Protein AF-A0A4P7UCK9-F1 (afdb_monomer)

Foldseek 3Di:
DWAWEWEAAQVPRDIDIDIDDDAQQAFLLVCQCVSCVVVVDDDDSVVSSVWFKDKLQHTDDRRDRNLVSLNFHHIYMYTNDGDPVSHPDPQDALWKKAFCFFQPHPDIHHHHAAKAFEWCCAPRHHGVFPQTDNRQWIWHAHPNGWIWIAGDAPWFKDKQNHTDHGTGTRDEQIWMDTRRTIMHIHHDDDPQWDWDRDSNNRDIDIDRPDCPDDDD

Structure (mmCIF, N/CA/C/O backbone):
data_AF-A0A4P7UCK9-F1
#
_entry.id   AF-A0A4P7UCK9-F1
#
loop_
_atom_site.group_PDB
_atom_site.id
_atom_site.type_symbol
_atom_site.label_atom_id
_atom_site.label_alt_id
_atom_site.label_comp_id
_atom_site.label_asym_id
_atom_site.label_entity_id
_atom_site.label_seq_id
_atom_site.pdbx_PDB_ins_code
_atom_site.Cartn_x
_atom_site.Cartn_y
_atom_site.Cartn_z
_atom_site.occupancy
_atom_site.B_iso_or_equiv
_atom_site.auth_seq_id
_atom_site.auth_comp_id
_atom_site.auth_asym_id
_atom_site.auth_atom_id
_atom_site.pdbx_PDB_model_num
ATOM 1 N N . MET A 1 1 ? 10.680 -8.423 -26.122 1.00 82.88 1 MET A N 1
ATOM 2 C CA . MET A 1 1 ? 9.512 -8.764 -25.284 1.00 82.88 1 MET A CA 1
ATOM 3 C C . MET A 1 1 ? 8.690 -7.509 -25.034 1.00 82.88 1 MET A C 1
ATOM 5 O O . MET A 1 1 ? 9.271 -6.434 -25.011 1.00 82.88 1 MET A O 1
ATOM 9 N N . ARG A 1 2 ? 7.370 -7.641 -24.867 1.00 89.12 2 ARG A N 1
ATOM 10 C CA . ARG A 1 2 ? 6.470 -6.533 -24.531 1.00 89.12 2 ARG A CA 1
ATOM 11 C C . ARG A 1 2 ? 6.205 -6.501 -23.028 1.00 89.12 2 ARG A C 1
ATOM 13 O O . ARG A 1 2 ? 5.819 -7.521 -22.466 1.00 89.12 2 ARG A O 1
ATOM 20 N N . LEU A 1 3 ? 6.397 -5.349 -22.400 1.00 89.06 3 LEU A N 1
ATOM 21 C CA . LEU A 1 3 ? 6.302 -5.131 -20.958 1.00 89.06 3 LEU A CA 1
ATOM 22 C C . LEU A 1 3 ? 5.290 -4.032 -20.650 1.00 89.06 3 LEU A C 1
ATOM 24 O O . LEU A 1 3 ? 5.346 -2.972 -21.264 1.00 89.06 3 LEU A O 1
ATOM 28 N N . SER A 1 4 ? 4.416 -4.251 -19.669 1.00 91.81 4 SER A N 1
ATOM 29 C CA . SER A 1 4 ? 3.621 -3.171 -19.068 1.00 91.81 4 SER A CA 1
ATOM 30 C C . SER A 1 4 ? 4.329 -2.694 -17.807 1.00 91.81 4 SER A C 1
ATOM 32 O O . SER A 1 4 ? 4.558 -3.505 -16.914 1.00 91.81 4 SER A O 1
ATOM 34 N N . LEU A 1 5 ? 4.673 -1.415 -17.716 1.00 91.81 5 LEU A N 1
ATOM 35 C CA . LEU A 1 5 ? 5.408 -0.833 -16.590 1.00 91.81 5 LEU A CA 1
ATOM 36 C C . LEU A 1 5 ? 4.858 0.545 -16.229 1.00 91.81 5 LEU A C 1
ATOM 38 O O . LEU A 1 5 ? 4.282 1.220 -17.077 1.00 91.81 5 LEU A O 1
ATOM 42 N N . THR A 1 6 ? 5.045 0.964 -14.982 1.00 92.88 6 THR A N 1
ATOM 43 C CA . THR A 1 6 ? 4.718 2.330 -14.552 1.00 92.88 6 THR A CA 1
ATOM 44 C C . THR A 1 6 ? 6.008 3.137 -14.541 1.00 92.88 6 THR A C 1
ATOM 46 O O . THR A 1 6 ? 6.971 2.761 -13.877 1.00 92.88 6 THR A O 1
ATOM 49 N N . LEU A 1 7 ? 6.050 4.227 -15.295 1.00 93.06 7 LEU A N 1
ATOM 50 C CA . LEU A 1 7 ? 7.184 5.137 -15.364 1.00 93.06 7 LEU A CA 1
ATOM 51 C C . LEU A 1 7 ? 6.894 6.374 -14.521 1.00 93.06 7 LEU A C 1
ATOM 53 O O . LEU A 1 7 ? 5.821 6.962 -14.636 1.00 93.06 7 LEU A O 1
ATOM 57 N N . VAL A 1 8 ? 7.859 6.786 -13.710 1.00 92.25 8 VAL A N 1
ATOM 58 C CA . VAL A 1 8 ? 7.753 7.957 -12.845 1.00 92.25 8 VAL A CA 1
ATOM 59 C C . VAL A 1 8 ? 8.892 8.919 -13.138 1.00 92.25 8 VAL A C 1
ATOM 61 O O . VAL A 1 8 ? 10.061 8.532 -13.201 1.00 92.25 8 VAL A O 1
ATOM 64 N N . ASP A 1 9 ? 8.544 10.188 -13.308 1.00 91.44 9 ASP A N 1
ATOM 65 C CA . ASP A 1 9 ? 9.506 11.281 -13.340 1.00 91.44 9 ASP A CA 1
ATOM 66 C C . ASP A 1 9 ? 9.832 11.699 -11.902 1.00 91.44 9 ASP A C 1
ATOM 68 O O . ASP A 1 9 ? 9.043 12.387 -11.253 1.00 91.44 9 ASP A O 1
ATOM 72 N N . GLY A 1 10 ? 10.994 11.281 -11.394 1.00 87.94 10 GLY A N 1
ATOM 73 C CA . GLY A 1 10 ? 11.389 11.527 -10.004 1.00 87.94 10 GLY A CA 1
ATOM 74 C C . GLY A 1 10 ? 11.511 13.011 -9.639 1.00 87.94 10 GLY A C 1
ATOM 75 O O . GLY A 1 10 ? 11.458 13.353 -8.468 1.00 87.94 10 GLY A O 1
ATOM 76 N N . ARG A 1 11 ? 11.607 13.914 -10.625 1.00 87.94 11 ARG A N 1
ATOM 77 C CA . ARG A 1 11 ? 11.731 15.365 -10.393 1.00 87.94 11 ARG A CA 1
ATOM 78 C C . ARG A 1 11 ? 10.420 16.021 -9.951 1.00 87.94 11 ARG A C 1
ATOM 80 O O . ARG A 1 11 ? 10.440 17.111 -9.386 1.00 87.94 11 ARG A O 1
ATOM 87 N N . ASN A 1 12 ? 9.278 15.432 -10.313 1.00 86.31 12 ASN A N 1
ATOM 88 C CA . ASN A 1 12 ? 7.947 16.025 -10.117 1.00 86.31 12 ASN A CA 1
ATOM 89 C C . ASN A 1 12 ? 6.870 15.009 -9.699 1.00 86.31 12 ASN A C 1
ATOM 91 O O . ASN A 1 12 ? 5.694 15.366 -9.633 1.00 86.31 12 ASN A O 1
ATOM 95 N N . ASP A 1 13 ? 7.264 13.761 -9.430 1.00 82.06 13 ASP A N 1
ATOM 96 C CA . ASP A 1 13 ? 6.402 12.665 -8.975 1.00 82.06 13 ASP A CA 1
ATOM 97 C C . ASP A 1 13 ? 5.254 12.304 -9.943 1.00 82.06 13 ASP A C 1
ATOM 99 O O . ASP A 1 13 ? 4.294 11.614 -9.580 1.00 82.06 13 ASP A O 1
ATOM 103 N N . ARG A 1 14 ? 5.336 12.734 -11.210 1.00 87.69 14 ARG A N 1
ATOM 104 C CA . ARG A 1 14 ? 4.351 12.372 -12.232 1.00 87.69 14 ARG A CA 1
ATOM 105 C C . ARG A 1 14 ? 4.574 10.935 -12.690 1.00 87.69 14 ARG A C 1
ATOM 107 O O . ARG A 1 14 ? 5.657 10.592 -13.160 1.00 87.69 14 ARG A O 1
ATOM 114 N N . ALA A 1 15 ? 3.512 10.135 -12.645 1.00 89.31 15 ALA A N 1
ATOM 115 C CA . ALA A 1 15 ? 3.504 8.757 -13.118 1.00 89.31 15 ALA A CA 1
ATOM 116 C C . ALA A 1 15 ? 2.690 8.592 -14.409 1.00 89.31 15 ALA A C 1
ATOM 118 O O . ALA A 1 15 ? 1.652 9.235 -14.587 1.00 89.31 15 ALA A O 1
ATOM 119 N N . ILE A 1 16 ? 3.147 7.701 -15.285 1.00 91.75 16 ILE A N 1
ATOM 120 C CA . ILE A 1 16 ? 2.413 7.219 -16.458 1.00 91.75 16 ILE A CA 1
ATOM 121 C C . ILE A 1 16 ? 2.548 5.700 -16.558 1.00 91.75 16 ILE A C 1
ATOM 123 O O . ILE A 1 16 ? 3.601 5.147 -16.248 1.00 91.75 16 ILE A O 1
ATOM 127 N N . ASP A 1 17 ? 1.513 5.024 -17.044 1.00 92.94 17 ASP A N 1
ATOM 128 C CA . ASP A 1 17 ? 1.623 3.616 -17.423 1.00 92.94 17 ASP A CA 1
ATOM 129 C C . ASP A 1 17 ? 2.064 3.513 -18.885 1.00 92.94 17 ASP A C 1
ATOM 131 O O . ASP A 1 17 ? 1.515 4.171 -19.772 1.00 92.94 17 ASP A O 1
ATOM 135 N N . ALA A 1 18 ? 3.080 2.693 -19.133 1.00 90.50 18 ALA A N 1
ATOM 136 C CA . ALA A 1 18 ? 3.727 2.545 -20.424 1.00 90.50 18 ALA A CA 1
ATOM 137 C C . ALA A 1 18 ? 3.795 1.078 -20.850 1.00 90.50 18 ALA A C 1
ATOM 139 O O . ALA A 1 18 ? 4.037 0.169 -20.053 1.00 90.50 18 ALA A O 1
ATOM 140 N N . LEU A 1 19 ? 3.626 0.868 -22.153 1.00 91.69 19 LEU A N 1
ATOM 141 C CA . LEU A 1 19 ? 3.856 -0.406 -22.814 1.00 91.69 19 LEU A CA 1
ATOM 142 C C . LEU A 1 19 ? 5.163 -0.302 -23.598 1.00 91.69 19 LEU A C 1
ATOM 144 O O . LEU A 1 19 ? 5.271 0.520 -24.506 1.00 91.69 19 LEU A O 1
ATOM 148 N N . VAL A 1 20 ? 6.154 -1.110 -23.236 1.00 88.56 20 VAL A N 1
ATOM 149 C CA . VAL A 1 20 ? 7.514 -1.024 -23.778 1.00 88.56 20 VAL A CA 1
ATOM 150 C C . VAL A 1 20 ? 7.888 -2.337 -24.443 1.00 88.56 20 VAL A C 1
ATOM 152 O O . VAL A 1 20 ? 7.789 -3.401 -23.835 1.00 88.56 20 VAL A O 1
ATOM 155 N N . ASP A 1 21 ? 8.335 -2.255 -25.691 1.00 89.38 21 ASP A N 1
ATOM 156 C CA . ASP A 1 21 ? 8.938 -3.375 -26.403 1.00 89.38 21 ASP A CA 1
ATOM 157 C C . ASP A 1 21 ? 10.465 -3.268 -26.277 1.00 89.38 21 ASP A C 1
ATOM 159 O O . ASP A 1 21 ? 11.052 -2.266 -26.677 1.00 89.38 21 ASP A O 1
ATOM 163 N N . GLY A 1 22 ? 11.116 -4.285 -25.709 1.00 85.06 22 GLY A N 1
ATOM 164 C CA . GLY A 1 22 ? 12.566 -4.274 -25.482 1.00 85.06 22 GLY A CA 1
ATOM 165 C C . GLY A 1 22 ? 13.177 -5.666 -25.342 1.00 85.06 22 GLY A C 1
ATOM 166 O O . GLY A 1 22 ? 12.467 -6.649 -25.110 1.00 85.06 22 GLY A O 1
ATOM 167 N N . ASP A 1 23 ? 14.491 -5.761 -25.515 1.00 90.25 23 ASP A N 1
ATOM 168 C CA . ASP A 1 23 ? 15.267 -6.968 -25.223 1.00 90.25 23 ASP A CA 1
ATOM 169 C C . ASP A 1 23 ? 15.752 -6.923 -23.766 1.00 90.25 23 ASP A C 1
ATOM 171 O O . ASP A 1 23 ? 16.353 -5.945 -23.338 1.00 90.25 23 ASP A O 1
ATOM 175 N N . LEU A 1 24 ? 15.467 -7.970 -22.992 1.00 89.19 24 LEU A N 1
ATOM 176 C CA . LEU A 1 24 ? 15.813 -8.038 -21.568 1.00 89.19 24 LEU A CA 1
ATOM 177 C C . LEU A 1 24 ? 17.289 -8.351 -21.331 1.00 89.19 24 LEU A C 1
ATOM 179 O O . LEU A 1 24 ? 17.794 -8.095 -20.238 1.00 89.19 24 LEU A O 1
ATOM 183 N N . ALA A 1 25 ? 17.958 -8.917 -22.338 1.00 92.31 25 ALA A N 1
ATOM 184 C CA . ALA A 1 25 ? 19.397 -9.127 -22.324 1.00 92.31 25 ALA A CA 1
ATOM 185 C C . ALA A 1 25 ? 20.166 -7.836 -22.648 1.00 92.31 25 ALA A C 1
ATOM 187 O O . ALA A 1 25 ? 21.357 -7.746 -22.346 1.00 92.31 25 ALA A O 1
ATOM 188 N N . ALA A 1 26 ? 19.499 -6.838 -23.239 1.00 94.31 26 ALA A N 1
ATOM 189 C CA . ALA A 1 26 ? 20.099 -5.540 -23.500 1.00 94.31 26 ALA A CA 1
ATOM 190 C C . ALA A 1 26 ? 20.236 -4.724 -22.199 1.00 94.31 26 ALA A C 1
ATOM 192 O O . ALA A 1 26 ? 19.419 -4.877 -21.281 1.00 94.31 26 ALA A O 1
ATOM 193 N N . PRO A 1 27 ? 21.252 -3.850 -22.099 1.00 95.69 27 PRO A N 1
ATOM 194 C CA . PRO A 1 27 ? 21.410 -2.951 -20.965 1.00 95.69 27 PRO A CA 1
ATOM 195 C C . PRO A 1 27 ? 20.189 -2.053 -20.757 1.00 95.69 27 PRO A C 1
ATOM 197 O O . PRO A 1 27 ? 19.556 -1.611 -21.716 1.00 95.69 27 PRO A O 1
ATOM 200 N N . VAL A 1 28 ? 19.903 -1.691 -19.504 1.00 94.94 28 VAL A N 1
ATOM 201 C CA . VAL A 1 28 ? 18.847 -0.711 -19.183 1.00 94.94 28 VAL A CA 1
ATOM 202 C C . VAL A 1 28 ? 19.036 0.605 -19.949 1.00 94.94 28 VAL A C 1
ATOM 204 O O . VAL A 1 28 ? 18.046 1.220 -20.346 1.00 94.94 28 VAL A O 1
ATOM 207 N N . ALA A 1 29 ? 20.284 1.012 -20.209 1.00 94.38 29 ALA A N 1
ATOM 208 C CA . ALA A 1 29 ? 20.633 2.202 -20.985 1.00 94.38 29 ALA A CA 1
ATOM 209 C C . ALA A 1 29 ? 19.921 2.279 -22.347 1.00 94.38 29 ALA A C 1
ATOM 211 O O . ALA A 1 29 ? 19.530 3.371 -22.760 1.00 94.38 29 ALA A O 1
ATOM 212 N N . ASP A 1 30 ? 19.694 1.140 -23.005 1.00 93.69 30 ASP A N 1
ATOM 213 C CA . ASP A 1 30 ? 19.069 1.078 -24.330 1.00 93.69 30 ASP A CA 1
ATOM 214 C C . ASP A 1 30 ? 17.566 1.399 -24.273 1.00 93.69 30 ASP A C 1
ATOM 216 O O . ASP A 1 30 ? 16.982 1.866 -25.252 1.00 93.69 30 ASP A O 1
ATOM 220 N N . LEU A 1 31 ? 16.935 1.206 -23.109 1.00 91.75 31 LEU A N 1
ATOM 221 C CA . LEU A 1 31 ? 15.530 1.544 -22.875 1.00 91.75 31 LEU A CA 1
ATOM 222 C C . LEU A 1 31 ? 15.342 3.034 -22.550 1.00 91.75 31 LEU A C 1
ATOM 224 O O . LEU A 1 31 ? 14.289 3.604 -22.849 1.00 91.75 31 LEU A O 1
ATOM 228 N N . LEU A 1 32 ? 16.345 3.684 -21.948 1.00 92.62 32 LEU A N 1
ATOM 229 C CA . LEU A 1 32 ? 16.210 5.037 -21.396 1.00 92.62 32 LEU A CA 1
ATOM 230 C C . LEU A 1 32 ? 15.781 6.103 -22.420 1.00 92.62 32 LEU A C 1
ATOM 232 O O . LEU A 1 32 ? 14.888 6.882 -22.082 1.00 92.62 32 LEU A O 1
ATOM 236 N N . PRO A 1 33 ? 16.298 6.154 -23.667 1.00 91.44 33 PRO A N 1
ATOM 237 C CA . PRO A 1 33 ? 15.836 7.128 -24.656 1.00 91.44 33 PRO A CA 1
ATOM 238 C C . PRO A 1 33 ? 14.325 7.064 -24.900 1.00 91.44 33 PRO A C 1
ATOM 240 O O . PRO A 1 33 ? 13.641 8.086 -24.835 1.00 91.44 33 PRO A O 1
ATOM 243 N N . ALA A 1 34 ? 13.782 5.860 -25.097 1.00 89.69 34 ALA A N 1
ATOM 244 C CA . ALA A 1 34 ? 12.352 5.670 -25.314 1.00 89.69 34 ALA A CA 1
ATOM 245 C C . ALA A 1 34 ? 11.534 6.051 -24.070 1.00 89.69 34 ALA A C 1
ATOM 247 O O . ALA A 1 34 ? 10.528 6.751 -24.185 1.00 89.69 34 ALA A O 1
ATOM 248 N N . LEU A 1 35 ? 11.992 5.658 -22.876 1.00 91.88 35 LEU A N 1
ATOM 249 C CA . LEU A 1 35 ? 11.322 5.989 -21.616 1.00 91.88 35 LEU A CA 1
ATOM 250 C C . LEU A 1 35 ? 11.303 7.506 -21.354 1.00 91.88 35 LEU A C 1
ATOM 252 O O . LEU A 1 35 ? 10.257 8.063 -21.034 1.00 91.88 35 LEU A O 1
ATOM 256 N N . THR A 1 36 ? 12.421 8.204 -21.564 1.00 91.38 36 THR A N 1
ATOM 257 C CA . THR A 1 36 ? 12.485 9.671 -21.401 1.00 91.38 36 THR A CA 1
ATOM 258 C C . THR A 1 36 ? 11.575 10.403 -22.390 1.00 91.38 36 THR A C 1
ATOM 260 O O . THR A 1 36 ? 10.893 11.355 -22.012 1.00 91.38 36 THR A O 1
ATOM 263 N N . SER A 1 37 ? 11.460 9.898 -23.624 1.00 88.88 37 SER A N 1
ATOM 264 C CA . SER A 1 37 ? 10.530 10.442 -24.616 1.00 88.88 37 SER A CA 1
ATOM 265 C C . SER A 1 37 ? 9.065 10.268 -24.205 1.00 88.88 37 SER A C 1
ATOM 267 O O . SER A 1 37 ? 8.251 11.137 -24.516 1.00 88.88 37 SER A O 1
ATOM 269 N N . LEU A 1 38 ? 8.708 9.178 -23.518 1.00 89.88 38 LEU A N 1
ATOM 270 C CA . LEU A 1 38 ? 7.348 8.963 -23.005 1.00 89.88 38 LEU A CA 1
ATOM 271 C C . LEU A 1 38 ? 6.989 9.944 -21.884 1.00 89.88 38 LEU A C 1
ATOM 273 O O . LEU A 1 38 ? 5.833 10.346 -21.770 1.00 89.88 38 LEU A O 1
ATOM 277 N N . LEU A 1 39 ? 7.978 10.407 -21.114 1.00 88.38 39 LEU A N 1
ATOM 278 C CA . LEU A 1 39 ? 7.798 11.519 -20.178 1.00 88.38 39 LEU A CA 1
ATOM 279 C C . LEU A 1 39 ? 7.668 12.879 -20.891 1.00 88.38 39 LEU A C 1
ATOM 281 O O . LEU A 1 39 ? 7.430 13.889 -20.235 1.00 88.38 39 LEU A O 1
ATOM 285 N N . GLY A 1 40 ? 7.729 12.934 -22.223 1.00 81.62 40 GLY A N 1
ATOM 286 C CA . GLY A 1 40 ? 7.535 14.167 -22.989 1.00 81.62 40 GLY A CA 1
ATOM 287 C C . GLY A 1 40 ? 8.743 15.103 -22.981 1.00 81.62 40 GLY A C 1
ATOM 288 O O . GLY A 1 40 ? 8.593 16.275 -23.315 1.00 81.62 40 GLY A O 1
ATOM 289 N N . GLU A 1 41 ? 9.926 14.598 -22.623 1.00 69.38 41 GLU A N 1
ATOM 290 C CA . GLU A 1 41 ? 11.175 15.360 -22.596 1.00 69.38 41 GLU A CA 1
ATOM 291 C C . GLU A 1 41 ? 12.028 14.990 -23.818 1.00 69.38 41 GLU A C 1
ATOM 293 O O . GLU A 1 41 ? 12.624 13.908 -23.857 1.00 69.38 41 GLU A O 1
ATOM 298 N N . PRO A 1 42 ? 12.094 15.844 -24.855 1.00 68.69 42 PRO A N 1
ATOM 299 C CA . PRO A 1 42 ? 12.975 15.605 -25.984 1.00 68.69 42 PRO A CA 1
ATOM 300 C C . PRO A 1 42 ? 14.428 15.789 -25.539 1.00 68.69 42 PRO A C 1
ATOM 302 O O . PRO A 1 42 ? 14.901 16.902 -25.317 1.00 68.69 42 PRO A O 1
ATOM 305 N N . MET A 1 43 ? 15.152 14.679 -25.432 1.00 81.88 43 MET A N 1
ATOM 306 C CA . MET A 1 43 ? 16.563 14.650 -25.066 1.00 81.88 43 MET A CA 1
ATOM 307 C C . MET A 1 43 ? 17.371 13.885 -26.112 1.00 81.88 43 MET A C 1
ATOM 309 O O . MET A 1 43 ? 16.897 12.917 -26.705 1.00 81.88 43 MET A O 1
ATOM 313 N N . HIS A 1 44 ? 18.615 14.310 -26.338 1.00 87.94 44 HIS A N 1
ATOM 314 C CA . HIS A 1 44 ? 19.522 13.570 -27.210 1.00 87.94 44 HIS A CA 1
ATOM 315 C C . HIS A 1 44 ? 19.778 12.158 -26.639 1.00 87.94 44 HIS A C 1
ATOM 317 O O . HIS A 1 44 ? 20.061 12.050 -25.440 1.00 87.94 44 HIS A O 1
ATOM 323 N N . PRO A 1 45 ? 19.751 11.087 -27.457 1.00 86.12 45 PRO A N 1
ATOM 324 C CA . PRO A 1 45 ? 19.836 9.706 -26.971 1.00 86.12 45 PRO A CA 1
ATOM 325 C C . PRO A 1 45 ? 21.039 9.417 -26.064 1.00 86.12 45 PRO A C 1
ATOM 327 O O . PRO A 1 45 ? 20.905 8.717 -25.067 1.00 86.12 45 PRO A O 1
ATOM 330 N N . GLU A 1 46 ? 22.203 10.006 -26.353 1.00 87.31 46 GLU A N 1
ATOM 331 C CA . GLU A 1 46 ? 23.410 9.818 -25.531 1.00 87.31 46 GLU A CA 1
ATOM 332 C C . GLU A 1 46 ? 23.291 10.390 -24.112 1.00 87.31 46 GLU A C 1
ATOM 334 O O . GLU A 1 46 ? 23.892 9.855 -23.180 1.00 87.31 46 GLU A O 1
ATOM 339 N N . PHE A 1 47 ? 22.532 11.475 -23.932 1.00 86.50 47 PHE A N 1
ATOM 340 C CA . PHE A 1 47 ? 22.249 12.015 -22.602 1.00 86.50 47 PHE A CA 1
ATOM 341 C C . PHE A 1 47 ? 21.163 11.195 -21.910 1.00 86.50 47 PHE A C 1
ATOM 343 O O . PHE A 1 47 ? 21.283 10.914 -20.719 1.00 86.50 47 PHE A O 1
ATOM 350 N N . ALA A 1 48 ? 20.161 10.737 -22.666 1.00 87.75 48 ALA A N 1
ATOM 351 C CA . ALA A 1 48 ? 19.101 9.882 -22.147 1.00 87.75 48 ALA A CA 1
ATOM 352 C C . ALA A 1 48 ? 19.640 8.572 -21.569 1.00 87.75 48 ALA A C 1
ATOM 354 O O . ALA A 1 48 ? 19.276 8.196 -20.460 1.00 87.75 48 ALA A O 1
ATOM 355 N N . ALA A 1 49 ? 20.588 7.938 -22.262 1.00 88.12 49 ALA A N 1
ATOM 356 C CA . ALA A 1 49 ? 21.250 6.712 -21.823 1.00 88.12 49 ALA A CA 1
ATOM 357 C C . ALA A 1 49 ? 22.030 6.851 -20.496 1.00 88.12 49 ALA A C 1
ATOM 359 O O . ALA A 1 49 ? 22.427 5.847 -19.912 1.00 88.12 49 ALA A O 1
ATOM 360 N N . ARG A 1 50 ? 22.264 8.081 -20.014 1.00 88.62 50 ARG A N 1
ATOM 361 C CA . ARG A 1 50 ? 22.962 8.372 -18.749 1.00 88.62 50 ARG A CA 1
ATOM 362 C C . ARG A 1 50 ? 22.021 8.811 -17.632 1.00 88.62 50 ARG A C 1
ATOM 364 O O . ARG A 1 50 ? 22.495 9.119 -16.537 1.00 88.62 50 ARG A O 1
ATOM 371 N N . VAL A 1 51 ? 20.716 8.887 -17.896 1.00 92.62 51 VAL A N 1
ATOM 372 C CA . VAL A 1 51 ? 19.738 9.252 -16.873 1.00 92.62 51 VAL A CA 1
ATOM 373 C C . VAL A 1 51 ? 19.761 8.207 -15.757 1.00 92.62 51 VAL A C 1
ATOM 375 O O . VAL A 1 51 ? 19.615 7.017 -16.035 1.00 92.62 51 VAL A O 1
ATOM 378 N N . PRO A 1 52 ? 19.930 8.626 -14.490 1.00 94.12 52 PRO A N 1
ATOM 379 C CA . PRO A 1 52 ? 19.809 7.718 -13.364 1.00 94.12 52 PRO A CA 1
ATOM 380 C C . PRO A 1 52 ? 18.429 7.060 -13.341 1.00 94.12 52 PRO A C 1
ATOM 382 O O . PRO A 1 52 ? 17.416 7.726 -13.559 1.00 94.12 52 PRO A O 1
ATOM 385 N N . VAL A 1 53 ? 18.404 5.760 -13.062 1.00 94.12 53 VAL A N 1
ATOM 386 C CA . VAL A 1 53 ? 17.183 4.958 -13.040 1.00 94.12 53 VAL A CA 1
ATOM 387 C C . VAL A 1 53 ? 17.095 4.130 -11.763 1.00 94.12 53 VAL A C 1
ATOM 389 O O . VAL A 1 53 ? 18.093 3.611 -11.251 1.00 94.12 53 VAL A O 1
ATOM 392 N N . TRP A 1 54 ? 15.875 4.018 -11.250 1.00 93.81 54 TRP A N 1
ATOM 393 C CA . TRP A 1 54 ? 15.510 3.157 -10.138 1.00 93.81 54 TRP A CA 1
ATOM 394 C C . TRP A 1 54 ? 14.450 2.171 -10.602 1.00 93.81 54 TRP A C 1
ATOM 396 O O . TRP A 1 54 ? 13.509 2.558 -11.288 1.00 93.81 54 TRP A O 1
ATOM 406 N N . VAL A 1 55 ? 14.581 0.912 -10.200 1.00 91.62 55 VAL A N 1
ATOM 407 C CA . VAL A 1 55 ? 13.602 -0.146 -10.462 1.00 91.62 55 VAL A CA 1
ATOM 408 C C . VAL A 1 55 ? 13.044 -0.606 -9.123 1.00 91.62 55 VAL A C 1
ATOM 410 O O . VAL A 1 55 ? 13.801 -1.028 -8.248 1.00 91.62 55 VAL A O 1
ATOM 413 N N . ASP A 1 56 ? 11.730 -0.460 -8.934 1.00 88.12 56 ASP A N 1
ATOM 414 C CA . ASP A 1 56 ? 11.025 -0.759 -7.679 1.00 88.12 56 ASP A CA 1
ATOM 415 C C . ASP A 1 56 ? 11.709 -0.124 -6.440 1.00 88.12 56 ASP A C 1
ATOM 417 O O . ASP A 1 56 ? 11.814 -0.726 -5.370 1.00 88.12 56 ASP A O 1
ATOM 421 N N . GLY A 1 57 ? 12.224 1.102 -6.602 1.00 86.00 57 GLY A N 1
ATOM 422 C CA . GLY A 1 57 ? 12.857 1.902 -5.546 1.00 86.00 57 GLY A CA 1
ATOM 423 C C . GLY A 1 57 ? 14.361 1.664 -5.366 1.00 86.00 57 GLY A C 1
ATOM 424 O O . GLY A 1 57 ? 15.012 2.385 -4.614 1.00 86.00 57 GLY A O 1
ATOM 425 N N . ARG A 1 58 ? 14.958 0.699 -6.076 1.00 88.00 58 ARG A N 1
ATOM 426 C CA . ARG A 1 58 ? 16.407 0.442 -6.028 1.00 88.00 58 ARG A CA 1
ATOM 427 C C . ARG A 1 58 ? 17.115 1.099 -7.198 1.00 88.00 58 ARG A C 1
ATOM 429 O O . ARG A 1 58 ? 16.735 0.875 -8.341 1.00 88.00 58 ARG A O 1
ATOM 436 N N . ARG A 1 59 ? 18.174 1.864 -6.924 1.00 92.12 59 ARG A N 1
ATOM 437 C CA . ARG A 1 59 ? 19.021 2.439 -7.976 1.00 92.12 59 ARG A CA 1
ATOM 438 C C . ARG A 1 59 ? 19.727 1.318 -8.734 1.00 92.12 59 ARG A C 1
ATOM 440 O O . ARG A 1 59 ? 20.344 0.464 -8.098 1.00 92.12 59 ARG A O 1
ATOM 447 N N . VAL A 1 60 ? 19.661 1.344 -10.060 1.00 92.94 60 VAL A N 1
ATOM 448 C CA . VAL A 1 60 ? 20.299 0.334 -10.916 1.00 92.94 60 VAL A CA 1
ATOM 449 C C . VAL A 1 60 ? 21.436 0.944 -11.729 1.00 92.94 60 VAL A C 1
ATOM 451 O O . VAL A 1 60 ? 21.408 2.129 -12.069 1.00 92.94 60 VAL A O 1
ATOM 454 N N . ASP A 1 61 ? 22.451 0.138 -12.035 1.00 94.81 61 ASP A N 1
ATOM 455 C CA . ASP A 1 61 ? 23.460 0.499 -13.029 1.00 94.81 61 ASP A CA 1
ATOM 456 C C . ASP A 1 61 ? 22.860 0.311 -14.427 1.00 94.81 61 ASP A C 1
ATOM 458 O O . ASP A 1 61 ? 22.398 -0.780 -14.767 1.00 94.81 61 ASP A O 1
ATOM 462 N N . SER A 1 62 ? 22.883 1.369 -15.239 1.00 92.38 62 SER A N 1
ATOM 463 C CA . SER A 1 62 ? 22.346 1.390 -16.601 1.00 92.38 62 SER A CA 1
ATOM 464 C C . SER A 1 62 ? 23.029 0.394 -17.546 1.00 92.38 62 SER A C 1
ATOM 466 O O . SER A 1 62 ? 22.445 0.035 -18.565 1.00 92.38 62 SER A O 1
ATOM 468 N N . ALA A 1 63 ? 24.245 -0.062 -17.222 1.00 94.81 63 ALA A N 1
ATOM 469 C CA . ALA A 1 63 ? 24.942 -1.101 -17.979 1.00 94.81 63 ALA A CA 1
ATOM 470 C C . ALA A 1 63 ? 24.427 -2.524 -17.683 1.00 94.81 63 ALA A C 1
ATOM 472 O O . ALA A 1 63 ? 24.713 -3.448 -18.444 1.00 94.81 63 ALA A O 1
ATOM 473 N N . THR A 1 64 ? 23.668 -2.711 -16.599 1.00 95.62 64 THR A N 1
ATOM 474 C CA . THR A 1 64 ? 23.095 -4.013 -16.221 1.00 95.62 64 THR A CA 1
ATOM 475 C C . THR A 1 64 ? 22.045 -4.439 -17.250 1.00 95.62 64 THR A C 1
ATOM 477 O O . THR A 1 64 ? 21.233 -3.594 -17.647 1.00 95.62 64 THR A O 1
ATOM 480 N N . PRO A 1 65 ? 21.998 -5.722 -17.662 1.00 95.31 65 PRO A N 1
ATOM 481 C CA . PRO A 1 65 ? 20.897 -6.244 -18.466 1.00 95.31 65 PRO A CA 1
ATOM 482 C C . PRO A 1 65 ? 19.539 -5.941 -17.823 1.00 95.31 65 PRO A C 1
ATOM 484 O O . PRO A 1 65 ? 19.369 -6.107 -16.613 1.00 95.31 65 PRO A O 1
ATOM 487 N N . ALA A 1 66 ? 18.560 -5.502 -18.613 1.00 93.62 66 ALA A N 1
ATOM 488 C CA . ALA A 1 66 ? 17.283 -5.014 -18.096 1.00 93.62 66 ALA A CA 1
ATOM 489 C C . ALA A 1 66 ? 16.548 -6.052 -17.229 1.00 93.62 66 ALA A C 1
ATOM 491 O O . ALA A 1 66 ? 16.039 -5.706 -16.162 1.00 93.62 66 ALA A O 1
ATOM 492 N N . GLY A 1 67 ? 16.554 -7.328 -17.624 1.00 92.12 67 GLY A N 1
ATOM 493 C CA . GLY A 1 67 ? 15.964 -8.400 -16.818 1.00 92.12 67 GLY A CA 1
ATOM 494 C C . GLY A 1 67 ? 16.642 -8.562 -15.451 1.00 92.12 67 GLY A C 1
ATOM 495 O O . GLY A 1 67 ? 15.962 -8.671 -14.431 1.00 92.12 67 GLY A O 1
ATOM 496 N N . GLU A 1 68 ? 17.979 -8.528 -15.410 1.00 92.25 68 GLU A N 1
ATOM 497 C CA . GLU A 1 68 ? 18.775 -8.640 -14.174 1.00 92.25 68 GLU A CA 1
ATOM 498 C C . GLU A 1 68 ? 18.626 -7.414 -13.268 1.00 92.25 68 GLU A C 1
ATOM 500 O O . GLU A 1 68 ? 18.589 -7.547 -12.045 1.00 92.25 68 GLU A O 1
ATOM 505 N N . ALA A 1 69 ? 18.447 -6.232 -13.861 1.00 91.62 69 ALA A N 1
ATOM 506 C CA . ALA A 1 69 ? 18.116 -4.999 -13.152 1.00 91.62 69 ALA A CA 1
ATOM 507 C C . ALA A 1 69 ? 16.695 -5.009 -12.548 1.00 91.62 69 ALA A C 1
ATOM 509 O O . ALA A 1 69 ? 16.307 -4.063 -11.864 1.00 91.62 69 ALA A O 1
ATOM 510 N N . GLY A 1 70 ? 15.912 -6.067 -12.788 1.00 91.06 70 GLY A N 1
ATOM 511 C CA . GLY A 1 70 ? 14.556 -6.230 -12.275 1.00 91.06 70 GLY A CA 1
ATOM 512 C C . GLY A 1 70 ? 13.482 -5.581 -13.145 1.00 91.06 70 GLY A C 1
ATOM 513 O O . GLY A 1 70 ? 12.346 -5.451 -12.694 1.00 91.06 70 GLY A O 1
ATOM 514 N N . VAL A 1 71 ? 13.803 -5.166 -14.376 1.00 92.44 71 VAL A N 1
ATOM 515 C CA . VAL A 1 71 ? 12.804 -4.651 -15.317 1.00 92.44 71 VAL A CA 1
ATOM 516 C C . VAL A 1 71 ? 11.908 -5.806 -15.749 1.00 92.44 71 VAL A C 1
ATOM 518 O O . VAL A 1 71 ? 12.348 -6.780 -16.358 1.00 92.44 71 VAL A O 1
ATOM 521 N N . ARG A 1 72 ? 10.623 -5.697 -15.417 1.00 90.75 72 ARG A N 1
ATOM 522 C CA . ARG A 1 72 ? 9.619 -6.731 -15.670 1.00 90.75 72 ARG A CA 1
ATOM 523 C C . ARG A 1 72 ? 8.225 -6.148 -15.804 1.00 90.75 72 ARG A C 1
ATOM 525 O O . ARG A 1 72 ? 7.998 -4.981 -15.489 1.00 90.75 72 ARG A O 1
ATOM 532 N N . THR A 1 73 ? 7.264 -6.976 -16.202 1.00 89.75 73 THR A N 1
ATOM 533 C CA . THR A 1 73 ? 5.862 -6.549 -16.194 1.00 89.75 73 THR A CA 1
ATOM 534 C C . THR A 1 73 ? 5.433 -6.188 -14.767 1.00 89.75 73 THR A C 1
ATOM 536 O O . THR A 1 73 ? 5.738 -6.892 -13.799 1.00 89.75 73 THR A O 1
ATOM 539 N N . GLY A 1 74 ? 4.773 -5.040 -14.635 1.00 88.06 74 GLY A N 1
ATOM 540 C CA . GLY A 1 74 ? 4.391 -4.421 -13.373 1.00 88.06 74 GLY A CA 1
ATOM 541 C C . GLY A 1 74 ? 5.553 -3.802 -12.593 1.00 88.06 74 GLY A C 1
ATOM 542 O O . GLY A 1 74 ? 5.339 -3.400 -11.453 1.00 88.06 74 GLY A O 1
ATOM 543 N N . ALA A 1 75 ? 6.779 -3.758 -13.120 1.00 90.00 75 ALA A N 1
ATOM 544 C CA . ALA A 1 75 ? 7.843 -2.985 -12.482 1.00 90.00 75 ALA A CA 1
ATOM 545 C C . ALA A 1 75 ? 7.503 -1.494 -12.533 1.00 90.00 75 ALA A C 1
ATOM 547 O O . ALA A 1 75 ? 6.864 -1.019 -13.478 1.00 90.00 75 ALA A O 1
ATOM 548 N N . VAL A 1 76 ? 7.940 -0.768 -11.511 1.00 91.12 76 VAL A N 1
ATOM 549 C CA . VAL A 1 76 ? 7.826 0.684 -11.474 1.00 91.12 76 VAL A CA 1
ATOM 550 C C . VAL A 1 76 ? 9.226 1.277 -11.621 1.00 91.12 76 VAL A C 1
ATOM 552 O O . VAL A 1 76 ? 10.125 0.956 -10.844 1.00 91.12 76 VAL A O 1
ATOM 555 N N . LEU A 1 77 ? 9.428 2.089 -12.658 1.00 92.62 77 LEU A N 1
ATOM 556 C CA . LEU A 1 77 ? 10.715 2.685 -13.007 1.00 92.62 77 LEU A CA 1
ATOM 557 C C . LEU A 1 77 ? 10.691 4.178 -12.683 1.00 92.62 77 LEU A C 1
ATOM 559 O O . LEU A 1 77 ? 9.868 4.907 -13.227 1.00 92.62 77 LEU A O 1
ATOM 563 N N . ALA A 1 78 ? 11.612 4.639 -11.842 1.00 93.06 78 ALA A N 1
ATOM 564 C CA . ALA A 1 78 ? 11.845 6.062 -11.604 1.00 93.06 78 ALA A CA 1
ATOM 565 C C . ALA A 1 78 ? 13.018 6.537 -12.461 1.00 93.06 78 ALA A C 1
ATOM 567 O O . ALA A 1 78 ? 14.070 5.895 -12.454 1.00 93.06 78 ALA A O 1
ATOM 568 N N . LEU A 1 79 ? 12.860 7.653 -13.170 1.00 93.06 79 LEU A N 1
ATOM 569 C CA . LEU A 1 79 ? 13.948 8.321 -13.886 1.00 93.06 79 LEU A CA 1
ATOM 570 C C . LEU A 1 79 ? 14.364 9.607 -13.170 1.00 93.06 79 LEU A C 1
ATOM 572 O O . LEU A 1 79 ? 13.550 10.244 -12.504 1.00 93.06 79 LEU A O 1
ATOM 576 N N . HIS A 1 80 ? 15.616 10.016 -13.383 1.00 92.00 80 HIS A N 1
ATOM 577 C CA . HIS A 1 80 ? 16.269 11.211 -12.830 1.00 92.00 80 HIS A CA 1
ATOM 578 C C . HIS A 1 80 ? 16.557 11.139 -11.327 1.00 92.00 80 HIS A C 1
ATOM 580 O O . HIS A 1 80 ? 17.719 11.267 -10.938 1.00 92.00 80 HIS A O 1
ATOM 586 N N . GLU A 1 81 ? 15.539 10.882 -10.508 1.00 89.31 81 GLU A N 1
ATOM 587 C CA . GLU A 1 81 ? 15.628 10.791 -9.047 1.00 89.31 81 GLU A CA 1
ATOM 588 C C . GLU A 1 81 ? 14.852 9.570 -8.527 1.00 89.31 81 GLU A C 1
ATOM 590 O O . GLU A 1 81 ? 13.905 9.096 -9.160 1.00 89.31 81 GLU A O 1
ATOM 595 N N . GLY A 1 82 ? 15.278 9.033 -7.381 1.00 81.69 82 GLY A N 1
ATOM 596 C CA . GLY A 1 82 ? 14.520 8.003 -6.673 1.00 81.69 82 GLY A CA 1
ATOM 597 C C . GLY A 1 82 ? 13.322 8.623 -5.956 1.00 81.69 82 GLY A C 1
ATOM 598 O O . GLY A 1 82 ? 13.378 9.781 -5.558 1.00 81.69 82 GLY A O 1
ATOM 599 N N . THR A 1 83 ? 12.254 7.854 -5.761 1.00 72.62 83 THR A N 1
ATOM 600 C CA . THR A 1 83 ? 11.072 8.297 -5.004 1.00 72.62 83 THR A CA 1
ATOM 601 C C . THR A 1 83 ? 10.568 7.167 -4.115 1.00 72.62 83 THR A C 1
ATOM 603 O O . THR A 1 83 ? 10.492 6.001 -4.523 1.00 72.62 83 THR A O 1
ATOM 606 N N . ASP A 1 84 ? 10.216 7.523 -2.883 1.00 62.09 84 ASP A N 1
ATOM 607 C CA . ASP A 1 84 ? 9.760 6.587 -1.854 1.00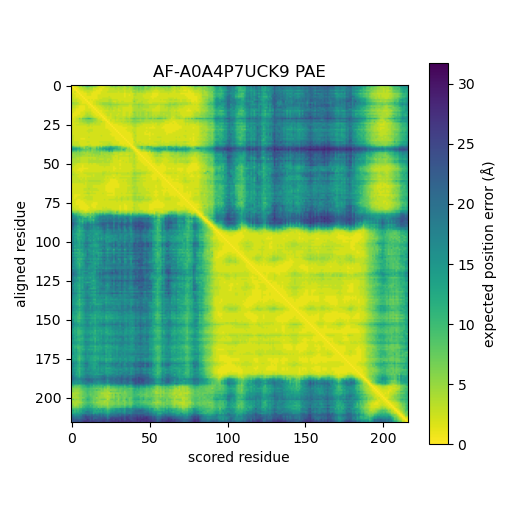 62.09 84 ASP A CA 1
ATOM 608 C C . ASP A 1 84 ? 8.372 6.010 -2.179 1.00 62.09 84 ASP A C 1
ATOM 610 O O . ASP A 1 84 ? 7.996 4.944 -1.691 1.00 62.09 84 ASP A O 1
ATOM 614 N N . ARG A 1 85 ? 7.634 6.653 -3.096 1.00 56.72 85 ARG A N 1
ATOM 615 C CA . ARG A 1 85 ? 6.320 6.212 -3.590 1.00 56.72 85 ARG A CA 1
ATOM 616 C C . ARG A 1 85 ? 6.381 4.936 -4.440 1.00 56.72 85 ARG A C 1
ATOM 618 O O . ARG A 1 85 ? 5.362 4.282 -4.650 1.00 56.72 85 ARG A O 1
ATOM 625 N N . ILE A 1 86 ? 7.565 4.593 -4.948 1.00 57.38 86 ILE A N 1
ATOM 626 C CA . ILE A 1 86 ? 7.799 3.490 -5.895 1.00 57.38 86 ILE A CA 1
ATOM 627 C C . ILE A 1 86 ? 8.270 2.210 -5.201 1.00 57.38 86 ILE A C 1
ATOM 629 O O . ILE A 1 86 ? 8.345 1.143 -5.818 1.00 57.38 86 ILE A O 1
ATOM 633 N N . VAL A 1 87 ? 8.587 2.285 -3.911 1.00 55.47 87 VAL A N 1
ATOM 634 C CA . VAL A 1 87 ? 9.121 1.148 -3.178 1.00 55.47 87 VAL A CA 1
ATOM 635 C C . VAL A 1 87 ? 8.034 0.069 -3.087 1.00 55.47 87 VAL A C 1
ATOM 637 O O . VAL A 1 87 ? 7.140 0.126 -2.246 1.00 55.47 87 VAL A O 1
ATOM 640 N N . ARG A 1 88 ? 8.136 -0.976 -3.926 1.00 55.94 88 ARG A N 1
ATOM 641 C CA . ARG A 1 88 ? 7.476 -2.275 -3.699 1.00 55.94 88 ARG A CA 1
ATOM 642 C C . ARG A 1 88 ? 8.166 -2.979 -2.526 1.00 55.94 88 ARG A C 1
ATOM 644 O O . ARG A 1 88 ? 8.642 -4.105 -2.651 1.00 55.94 88 ARG A O 1
ATOM 651 N N . ALA A 1 89 ? 8.272 -2.310 -1.383 1.00 53.53 89 ALA A N 1
ATOM 652 C CA . ALA A 1 89 ? 8.550 -3.006 -0.146 1.00 53.53 89 ALA A CA 1
ATOM 653 C C . ALA A 1 89 ? 7.310 -3.839 0.145 1.00 53.53 89 ALA A C 1
ATOM 655 O O . ALA A 1 89 ? 6.177 -3.373 0.012 1.00 53.53 89 ALA A O 1
ATOM 656 N N . VAL A 1 90 ? 7.529 -5.087 0.551 1.00 54.25 90 VAL A N 1
ATOM 657 C CA . VAL A 1 90 ? 6.530 -5.792 1.349 1.00 54.25 90 VAL A CA 1
ATOM 658 C C . VAL A 1 90 ? 6.092 -4.799 2.427 1.00 54.25 90 VAL A C 1
ATOM 660 O O . VAL A 1 90 ? 6.988 -4.305 3.118 1.00 54.25 90 VAL A O 1
ATOM 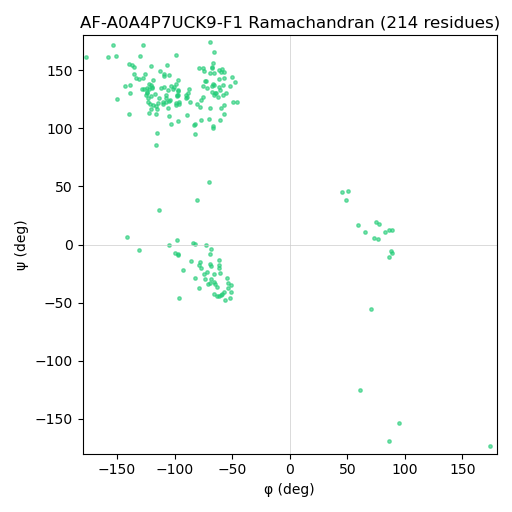663 N N . PRO A 1 91 ? 4.792 -4.455 2.540 1.00 58.66 91 PRO A N 1
ATOM 664 C CA . PRO A 1 91 ? 4.358 -3.470 3.515 1.00 58.66 91 PRO A CA 1
ATOM 665 C C . PRO A 1 91 ? 4.972 -3.835 4.867 1.00 58.66 91 PRO A C 1
ATOM 667 O O . PRO A 1 91 ? 4.894 -4.986 5.314 1.00 58.66 91 PRO A O 1
ATOM 670 N N . SER A 1 92 ? 5.727 -2.903 5.432 1.00 65.50 92 SER A N 1
ATOM 671 C CA . SER A 1 92 ? 6.447 -3.095 6.682 1.00 65.50 92 SER A CA 1
ATOM 672 C C . SER A 1 92 ? 5.630 -2.476 7.797 1.00 65.50 92 SER A C 1
ATOM 674 O O . SER A 1 92 ? 5.094 -1.385 7.642 1.00 65.50 92 SER A O 1
ATOM 676 N N . GLY A 1 93 ? 5.549 -3.165 8.918 1.00 78.56 93 GLY A N 1
ATOM 677 C CA . GLY A 1 93 ? 4.838 -2.701 10.093 1.00 78.56 93 GLY A CA 1
ATOM 678 C C . GLY A 1 93 ? 5.020 -3.714 11.202 1.00 78.56 93 GLY A C 1
ATOM 679 O O . GLY A 1 93 ? 5.408 -4.855 10.944 1.00 78.56 93 GLY A O 1
ATOM 680 N N . VAL A 1 94 ? 4.770 -3.289 12.428 1.00 87.25 94 VAL A N 1
ATOM 681 C CA . VAL A 1 94 ? 4.863 -4.167 13.602 1.00 87.25 94 VAL A CA 1
ATOM 682 C C . VAL A 1 94 ? 3.498 -4.720 14.015 1.00 87.25 94 VAL A C 1
ATOM 684 O O . VAL A 1 94 ? 3.425 -5.635 14.827 1.00 87.25 94 VAL A O 1
ATOM 687 N N . ALA A 1 95 ? 2.423 -4.217 13.400 1.00 89.50 95 ALA A N 1
ATOM 688 C CA . ALA A 1 95 ? 1.062 -4.720 13.534 1.00 89.50 95 ALA A CA 1
ATOM 689 C C . ALA A 1 95 ? 0.360 -4.766 12.166 1.00 89.50 95 ALA A C 1
ATOM 691 O O . ALA A 1 95 ? 0.702 -4.005 11.258 1.00 89.50 95 ALA A O 1
ATOM 692 N N . GLU A 1 96 ? -0.628 -5.649 12.012 1.00 91.88 96 GLU A N 1
ATOM 693 C CA . GLU A 1 96 ? -1.449 -5.756 10.803 1.00 91.88 96 GLU A CA 1
ATOM 694 C C . GLU A 1 96 ? -2.927 -5.539 11.141 1.00 91.88 96 GLU A C 1
ATOM 696 O O . GLU A 1 96 ? -3.510 -6.288 11.925 1.00 91.88 96 GLU A O 1
ATOM 701 N N . LEU A 1 97 ? -3.538 -4.534 10.519 1.00 93.69 97 LEU A N 1
ATOM 702 C CA . LEU A 1 97 ? -4.959 -4.228 10.624 1.00 93.69 97 LEU A CA 1
ATOM 703 C C . LEU A 1 97 ? -5.658 -4.569 9.308 1.00 93.69 97 LEU A C 1
ATOM 705 O O . LEU A 1 97 ? -5.172 -4.262 8.215 1.00 93.69 97 LEU A O 1
ATOM 709 N N . ARG A 1 98 ? -6.815 -5.218 9.401 1.00 94.56 98 ARG A N 1
ATOM 710 C CA . ARG A 1 98 ? -7.600 -5.635 8.235 1.00 94.56 98 ARG A CA 1
ATOM 711 C C . ARG A 1 98 ? -8.983 -5.038 8.280 1.00 94.56 98 ARG A C 1
ATOM 713 O O . ARG A 1 98 ? -9.628 -5.085 9.316 1.00 94.56 98 ARG A O 1
ATOM 720 N N . VAL A 1 99 ? -9.463 -4.573 7.136 1.00 96.50 99 VAL A N 1
ATOM 721 C CA . VAL A 1 99 ? -10.873 -4.223 6.978 1.00 96.50 99 VAL A CA 1
ATOM 722 C C . VAL A 1 99 ? -11.635 -5.511 6.688 1.00 96.50 99 VAL A C 1
ATOM 724 O O . VAL A 1 99 ? -11.539 -6.060 5.585 1.00 96.50 99 VAL A O 1
ATOM 727 N N . VAL A 1 100 ? -12.338 -6.033 7.689 1.00 97.19 100 VAL A N 1
ATOM 728 C CA . VAL A 1 100 ? -13.039 -7.324 7.599 1.00 97.19 100 VAL A CA 1
ATOM 729 C C . VAL A 1 100 ? -14.493 -7.174 7.157 1.00 97.19 100 VAL A C 1
ATOM 731 O O . VAL A 1 100 ? -15.049 -8.111 6.590 1.00 97.19 100 VAL A O 1
ATOM 734 N N . SER A 1 101 ? -15.086 -5.993 7.344 1.00 97.38 101 SER A N 1
ATOM 735 C CA . SER A 1 101 ? -16.428 -5.653 6.864 1.00 97.38 101 SER A CA 1
ATOM 736 C C . SER A 1 101 ? -16.542 -4.154 6.572 1.00 97.38 101 SER A C 1
ATOM 738 O O . SER A 1 101 ? -15.721 -3.363 7.038 1.00 97.38 101 SER A O 1
ATOM 740 N N . GLY A 1 102 ? -17.561 -3.773 5.800 1.00 95.88 102 GLY A N 1
ATOM 741 C CA . GLY A 1 102 ? -17.854 -2.377 5.481 1.00 95.88 102 GLY A CA 1
ATOM 742 C C . GLY A 1 102 ? -17.109 -1.804 4.269 1.00 95.88 102 GLY A C 1
ATOM 743 O O . GLY A 1 102 ? -16.502 -2.543 3.479 1.00 95.88 102 GLY A O 1
ATOM 744 N N . PRO A 1 103 ? -17.166 -0.474 4.078 1.00 89.44 103 PRO A N 1
ATOM 745 C CA . PRO A 1 103 ? -16.458 0.211 3.006 1.00 89.44 103 PRO A CA 1
ATOM 746 C C . PRO A 1 103 ? -14.947 -0.047 3.055 1.00 89.44 103 PRO A C 1
ATOM 748 O O . PRO A 1 103 ? -14.247 0.292 4.002 1.00 89.44 103 PRO A O 1
ATOM 751 N N . GLY A 1 104 ? -14.411 -0.636 1.984 1.00 86.12 104 GLY A N 1
ATOM 752 C CA . GLY A 1 104 ? -12.992 -0.992 1.911 1.00 86.12 104 GLY A CA 1
ATOM 753 C C . GLY A 1 104 ? -12.652 -2.381 2.454 1.00 86.12 104 GLY A C 1
ATOM 754 O O . GLY A 1 104 ? -11.465 -2.676 2.588 1.00 86.12 104 GLY A O 1
ATOM 755 N N . ALA A 1 105 ? -13.649 -3.238 2.709 1.00 93.12 105 ALA A N 1
ATOM 756 C CA . ALA A 1 105 ? -13.443 -4.644 3.052 1.00 93.12 105 ALA A CA 1
ATOM 757 C C . ALA A 1 105 ? -12.448 -5.349 2.111 1.00 93.12 105 ALA A C 1
ATOM 759 O O . ALA A 1 105 ? -12.437 -5.138 0.896 1.00 93.12 105 ALA A O 1
ATOM 760 N N . GLY A 1 106 ? -11.593 -6.190 2.698 1.00 85.12 106 GLY A N 1
ATOM 761 C CA . GLY A 1 106 ? -10.500 -6.886 2.014 1.00 85.12 106 GLY A CA 1
ATOM 762 C C . GLY A 1 106 ? -9.176 -6.116 1.980 1.00 85.12 106 GLY A C 1
ATOM 763 O O . GLY A 1 106 ? -8.159 -6.681 1.576 1.00 85.12 106 GLY A O 1
ATOM 764 N N . ARG A 1 107 ? -9.147 -4.854 2.427 1.00 87.06 107 ARG A N 1
ATOM 765 C CA . ARG A 1 107 ? -7.898 -4.098 2.585 1.00 87.06 107 ARG A CA 1
ATOM 766 C C . ARG A 1 107 ? -7.102 -4.593 3.793 1.00 87.06 107 ARG A C 1
ATOM 768 O O . ARG A 1 107 ? -7.664 -4.861 4.854 1.00 87.06 107 ARG A O 1
ATOM 775 N N . VAL A 1 108 ? -5.783 -4.648 3.632 1.00 88.38 108 VAL A N 1
ATOM 776 C CA . VAL A 1 108 ? -4.817 -5.018 4.673 1.00 88.38 108 VAL A CA 1
ATOM 777 C C . VAL A 1 108 ? -3.805 -3.889 4.799 1.00 88.38 108 VAL A C 1
ATOM 779 O O . VAL A 1 108 ? -3.224 -3.481 3.795 1.00 88.38 108 VAL A O 1
ATOM 782 N N . HIS A 1 109 ? -3.594 -3.409 6.020 1.00 87.44 109 HIS A N 1
ATOM 783 C CA . HIS A 1 109 ? -2.631 -2.361 6.330 1.00 87.44 109 HIS A CA 1
ATOM 784 C C . HIS A 1 109 ? -1.669 -2.864 7.389 1.00 87.44 109 HIS A C 1
ATOM 786 O O . HIS A 1 109 ? -2.074 -3.395 8.420 1.00 87.44 109 HIS A O 1
ATOM 792 N N . ARG A 1 110 ? -0.377 -2.697 7.127 1.00 87.62 110 ARG A N 1
ATOM 793 C CA . ARG A 1 110 ? 0.657 -2.921 8.129 1.00 87.62 110 ARG A CA 1
ATOM 794 C C . ARG A 1 110 ? 1.040 -1.574 8.700 1.00 87.62 110 ARG A C 1
ATOM 796 O O . ARG A 1 110 ? 1.419 -0.682 7.948 1.00 87.62 110 ARG A O 1
ATOM 803 N N . VAL A 1 111 ? 0.857 -1.433 10.005 1.00 88.00 111 VAL A N 1
ATOM 804 C CA . VAL A 1 111 ? 0.980 -0.156 10.702 1.00 88.00 111 VAL A CA 1
ATOM 805 C C . VAL A 1 111 ? 2.435 0.016 11.145 1.00 88.00 111 VAL A C 1
ATOM 807 O O . VAL A 1 111 ? 2.996 -0.915 11.748 1.00 88.00 111 VAL A O 1
ATOM 810 N N . PRO A 1 112 ? 3.083 1.145 10.804 1.00 86.62 112 PRO A N 1
ATOM 811 C CA . PRO A 1 112 ? 4.442 1.427 11.240 1.00 86.62 112 PRO A CA 1
ATOM 812 C C . PRO A 1 112 ? 4.487 1.702 12.747 1.00 86.62 112 PRO A C 1
ATOM 814 O O . PRO A 1 112 ? 3.468 1.766 13.425 1.00 86.62 112 PRO A O 1
ATOM 817 N N . LEU A 1 113 ? 5.701 1.856 13.269 1.00 91.19 113 LEU A N 1
ATOM 818 C CA . LEU A 1 113 ? 5.924 2.320 14.635 1.00 91.19 113 LEU A CA 1
ATOM 819 C C . LEU A 1 113 ? 5.544 3.792 14.784 1.00 91.19 113 LEU A C 1
ATOM 821 O O . LEU A 1 113 ? 5.787 4.584 13.874 1.00 91.19 113 LEU A O 1
ATOM 825 N N . GLY A 1 114 ? 5.066 4.163 15.969 1.00 93.50 114 GLY A N 1
ATOM 826 C CA . GLY A 1 114 ? 4.679 5.532 16.291 1.00 93.50 114 GLY A CA 1
ATOM 827 C C . GLY A 1 114 ? 3.188 5.777 16.094 1.00 93.50 114 GLY A C 1
ATOM 828 O O . GLY A 1 114 ? 2.387 4.857 16.232 1.00 93.50 114 GLY A O 1
ATOM 829 N N . SER A 1 115 ? 2.839 7.033 15.823 1.00 94.81 115 SER A N 1
ATOM 830 C CA . SER A 1 115 ? 1.451 7.479 15.726 1.00 94.81 115 SER A CA 1
ATOM 831 C C . SER A 1 115 ? 0.983 7.514 14.270 1.00 94.81 115 SER A C 1
ATOM 833 O O . SER A 1 115 ? 1.759 7.863 13.378 1.00 94.81 115 SER A O 1
ATOM 835 N N . SER A 1 116 ? -0.265 7.137 14.008 1.00 94.19 116 SER A N 1
ATOM 836 C CA . SER A 1 116 ? -0.879 7.184 12.676 1.00 94.19 116 SER A CA 1
ATOM 837 C C . SER A 1 116 ? -2.349 7.575 12.762 1.00 94.19 116 SER A C 1
ATOM 839 O O . SER A 1 116 ? -3.090 7.047 13.589 1.00 94.19 116 SER A O 1
ATOM 841 N N . VAL A 1 117 ? -2.785 8.459 11.871 1.00 95.62 117 VAL A N 1
ATOM 842 C CA . VAL A 1 117 ? -4.166 8.936 11.782 1.00 95.62 117 VAL A CA 1
ATOM 843 C C . VAL A 1 117 ? -4.927 8.170 10.702 1.00 95.62 117 VAL A C 1
ATOM 845 O O . VAL A 1 117 ? -4.505 8.082 9.543 1.00 95.62 117 VAL A O 1
ATOM 848 N N . VAL A 1 118 ? -6.086 7.637 11.085 1.00 95.94 118 VAL A N 1
ATOM 849 C CA . VAL A 1 118 ? -6.968 6.841 10.230 1.00 95.94 118 VAL A CA 1
ATOM 850 C C . VAL A 1 118 ? -8.328 7.520 10.113 1.00 95.94 118 VAL A C 1
ATOM 852 O O . VAL A 1 118 ? -8.917 7.914 11.114 1.00 95.94 118 VAL A O 1
ATOM 855 N N . GLY A 1 119 ? -8.868 7.612 8.900 1.00 95.38 119 GLY A N 1
ATOM 856 C CA . GLY A 1 119 ? -10.188 8.207 8.673 1.00 95.38 119 GLY A CA 1
ATOM 857 C C . GLY A 1 119 ? -10.544 8.330 7.197 1.00 95.38 119 GLY A C 1
ATOM 858 O O . GLY A 1 119 ? -9.813 7.840 6.337 1.00 95.38 119 GLY A O 1
ATOM 859 N N . ASN A 1 120 ? -11.655 8.984 6.857 1.00 93.94 120 ASN A N 1
ATOM 860 C CA . ASN A 1 120 ? -12.004 9.210 5.451 1.00 93.94 120 ASN A CA 1
ATOM 861 C C . ASN A 1 120 ? -11.166 10.337 4.848 1.00 93.94 120 ASN A C 1
ATOM 863 O O . ASN A 1 120 ? -11.357 11.506 5.164 1.00 93.94 120 ASN A O 1
ATOM 867 N N . GLY A 1 121 ? -10.216 9.987 3.980 1.00 85.62 121 GLY A N 1
ATOM 868 C CA . GLY A 1 121 ? -9.220 10.951 3.508 1.00 85.62 121 GLY A CA 1
ATOM 869 C C . GLY A 1 121 ? -8.143 11.268 4.549 1.00 85.62 121 GLY A C 1
ATOM 870 O O . GLY A 1 121 ? -7.481 12.295 4.421 1.00 85.62 121 GLY A O 1
ATOM 871 N N . GLY A 1 122 ? -7.968 10.402 5.557 1.00 84.69 122 GLY A N 1
ATOM 872 C CA . GLY A 1 122 ? -6.910 10.536 6.556 1.00 84.69 122 GLY A CA 1
ATOM 873 C 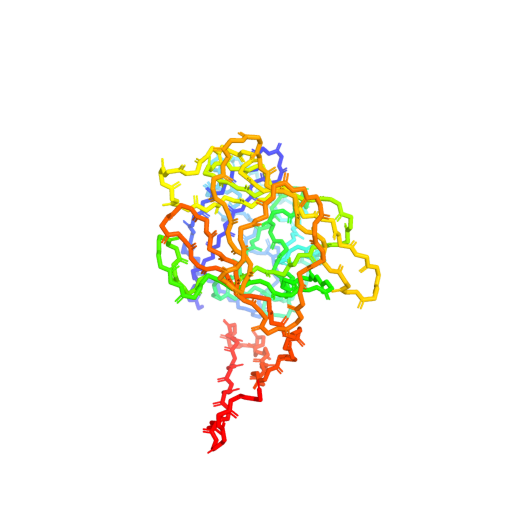C . GLY A 1 122 ? -5.504 10.522 5.934 1.00 84.69 122 GLY A C 1
ATOM 874 O O . GLY A 1 122 ? -5.306 9.882 4.893 1.00 84.69 122 GLY A O 1
ATOM 875 N N . PRO A 1 123 ? -4.535 11.236 6.539 1.00 81.75 123 PRO A N 1
ATOM 876 C CA . PRO A 1 123 ? -3.218 11.475 5.948 1.00 81.75 123 PRO A CA 1
ATOM 877 C C . PRO A 1 123 ? -2.333 10.224 5.907 1.00 81.75 123 PRO A C 1
ATOM 879 O O . PRO A 1 123 ? -1.586 10.059 4.943 1.00 81.75 123 PRO A O 1
ATOM 882 N N . ASP A 1 124 ? -2.443 9.339 6.904 1.00 87.00 124 ASP A N 1
ATOM 883 C CA . ASP A 1 124 ? -1.635 8.116 6.981 1.00 87.00 124 ASP A CA 1
ATOM 884 C C . ASP A 1 124 ? -2.396 6.916 6.416 1.00 87.00 124 ASP A C 1
ATOM 886 O O . ASP A 1 124 ? -1.871 6.150 5.604 1.00 87.00 124 ASP A O 1
ATOM 890 N N . TRP A 1 125 ? -3.666 6.767 6.803 1.00 89.25 125 TRP A N 1
ATOM 891 C CA . TRP A 1 125 ? -4.532 5.721 6.275 1.00 89.25 125 TRP A CA 1
ATOM 892 C C . TRP A 1 125 ? -5.949 6.233 6.011 1.00 89.25 125 TRP A C 1
ATOM 894 O O . TRP A 1 125 ? -6.744 6.494 6.912 1.00 89.25 125 TRP A O 1
ATOM 904 N N . SER A 1 126 ? -6.297 6.284 4.726 1.00 91.06 126 SER A N 1
ATOM 905 C CA . SER A 1 126 ? -7.655 6.580 4.286 1.00 91.06 126 SER A CA 1
ATOM 906 C C . SER A 1 126 ? -8.551 5.332 4.218 1.00 91.06 126 SER A C 1
ATOM 908 O O . SER A 1 126 ? -8.268 4.380 3.478 1.00 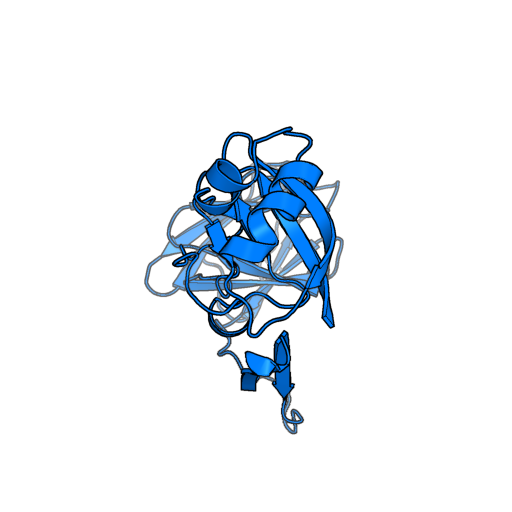91.06 126 SER A O 1
ATOM 910 N N . LEU A 1 127 ? -9.667 5.359 4.949 1.00 90.62 127 LEU A N 1
ATOM 911 C CA . LEU A 1 127 ? -10.780 4.415 4.838 1.00 90.62 127 LEU A CA 1
ATOM 912 C C . LEU A 1 127 ? -11.881 5.008 3.946 1.00 90.62 127 LEU A C 1
ATOM 914 O O . LEU A 1 127 ? -12.276 6.156 4.144 1.00 90.62 127 LEU A O 1
ATOM 918 N N . PRO A 1 128 ? -12.435 4.266 2.973 1.00 91.81 128 PRO A N 1
ATOM 919 C CA . PRO A 1 128 ? -13.455 4.789 2.062 1.00 91.81 128 PRO A CA 1
ATOM 920 C C . PRO A 1 128 ? -14.866 4.801 2.687 1.00 91.81 128 PRO A C 1
ATOM 922 O O . PRO A 1 128 ? -15.843 4.502 2.005 1.00 91.81 128 PRO A O 1
ATOM 925 N N . ASP A 1 129 ? -14.974 5.125 3.975 1.00 93.81 129 ASP A N 1
ATOM 926 C CA . ASP A 1 129 ? -16.224 5.190 4.727 1.00 93.81 129 ASP A CA 1
ATOM 927 C C . ASP A 1 129 ? -16.630 6.646 4.961 1.00 93.81 129 ASP A C 1
ATOM 929 O O . ASP A 1 129 ? -15.994 7.370 5.720 1.00 93.81 129 ASP A O 1
ATOM 933 N N . LEU A 1 130 ? -17.704 7.077 4.302 1.00 94.94 130 LEU A N 1
ATOM 934 C CA . LEU A 1 130 ? -18.162 8.469 4.322 1.00 94.94 130 LEU A CA 1
ATOM 935 C C . LEU A 1 130 ? -18.720 8.922 5.681 1.00 94.94 130 LEU A C 1
ATOM 937 O O . LEU A 1 130 ? -19.028 10.103 5.832 1.00 94.94 130 LEU A O 1
ATOM 941 N N . ARG A 1 131 ? -18.892 8.014 6.650 1.00 95.38 131 ARG A N 1
ATOM 942 C CA . ARG A 1 131 ? -19.301 8.363 8.019 1.00 95.38 131 ARG A CA 1
ATOM 943 C C . ARG A 1 131 ? -18.130 8.746 8.911 1.00 95.38 131 ARG A C 1
ATOM 945 O O . ARG A 1 131 ? -18.354 9.298 9.984 1.00 95.38 131 ARG A O 1
ATOM 952 N N . LEU A 1 132 ? -16.907 8.452 8.483 1.00 96.88 132 LEU A N 1
ATOM 953 C CA . LEU A 1 132 ? -15.710 8.749 9.251 1.00 96.88 132 LEU A CA 1
ATOM 954 C C . LEU A 1 132 ? -15.219 10.164 8.934 1.00 96.88 132 LEU A C 1
ATOM 956 O O . LEU A 1 132 ? -15.107 10.510 7.756 1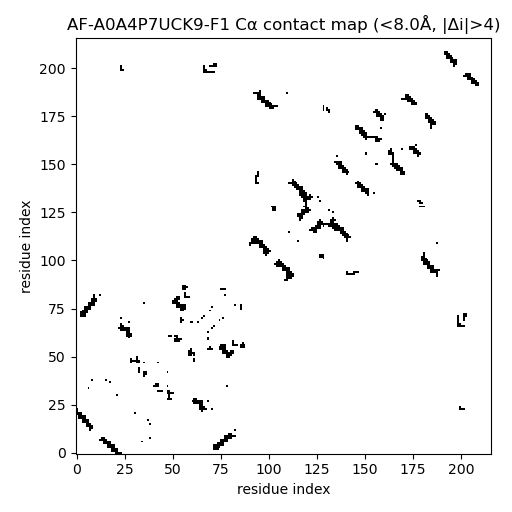.00 96.88 132 LEU A O 1
ATOM 960 N N . PRO A 1 133 ? -14.870 10.983 9.939 1.00 96.81 133 PRO A N 1
ATOM 961 C CA . PRO A 1 133 ? -14.061 12.166 9.685 1.00 96.81 133 PRO A CA 1
ATOM 962 C C . PRO A 1 133 ? -12.643 11.763 9.216 1.00 96.81 133 PRO A C 1
ATOM 964 O O . PRO A 1 133 ? -12.257 10.592 9.334 1.00 96.81 133 PRO A O 1
ATOM 967 N N . PRO A 1 134 ? -11.843 12.694 8.664 1.00 92.94 134 PRO A N 1
ATOM 968 C CA . PRO A 1 134 ? -10.469 12.407 8.233 1.00 92.94 134 PRO A CA 1
ATOM 969 C C . PRO A 1 134 ? -9.538 11.928 9.355 1.00 92.94 134 PRO A C 1
ATOM 971 O O . PRO A 1 134 ? -8.571 11.223 9.082 1.00 92.94 134 PRO A O 1
ATOM 974 N N . ASP A 1 135 ? -9.842 12.284 10.599 1.00 96.62 135 ASP A N 1
ATOM 975 C CA . ASP A 1 135 ? -9.089 12.002 11.822 1.00 96.62 135 ASP A CA 1
ATOM 976 C C . ASP A 1 135 ? -9.836 11.064 12.788 1.00 96.62 135 ASP A C 1
ATOM 978 O O . ASP A 1 135 ? -9.654 11.136 13.998 1.00 96.62 135 ASP A O 1
ATOM 982 N N . ALA A 1 136 ? -10.677 10.174 12.252 1.00 97.94 136 ALA A N 1
ATOM 983 C CA . ALA A 1 136 ? -11.561 9.289 13.014 1.00 97.94 136 ALA A CA 1
ATOM 984 C C . ALA A 1 136 ? -10.879 8.483 14.130 1.00 97.94 136 ALA A C 1
ATOM 986 O O . ALA A 1 136 ? -11.455 8.333 15.203 1.00 97.94 136 ALA A O 1
ATOM 987 N N . LEU A 1 137 ? -9.680 7.954 13.886 1.00 98.25 137 LEU A N 1
ATOM 988 C CA . LEU A 1 137 ? -8.901 7.208 14.868 1.00 98.25 137 LEU A CA 1
ATOM 989 C C . LEU A 1 137 ? -7.449 7.687 14.853 1.00 98.25 137 LEU A C 1
ATOM 991 O O . LEU A 1 137 ? -6.868 7.906 13.790 1.00 98.25 137 LEU A O 1
ATOM 995 N N . THR A 1 138 ? -6.831 7.738 16.027 1.00 98.06 138 THR A N 1
ATOM 996 C CA . THR A 1 138 ? -5.373 7.787 16.180 1.00 98.06 138 THR A CA 1
ATOM 997 C C . THR A 1 138 ? -4.886 6.438 16.689 1.00 98.06 138 THR A C 1
ATOM 999 O O . THR A 1 138 ? -5.418 5.910 17.665 1.00 98.06 138 THR A O 1
ATOM 1002 N N . LEU A 1 139 ? -3.895 5.865 16.012 1.00 97.56 139 LEU A N 1
ATOM 1003 C CA . LEU A 1 139 ? -3.241 4.621 16.394 1.00 97.56 139 LEU A CA 1
ATOM 1004 C C . LEU A 1 139 ? -1.850 4.929 16.921 1.00 97.56 139 LEU A C 1
ATOM 1006 O O . LEU A 1 139 ? -1.058 5.515 16.193 1.00 97.56 139 LEU A O 1
ATOM 1010 N N . ASP A 1 140 ? -1.531 4.468 18.12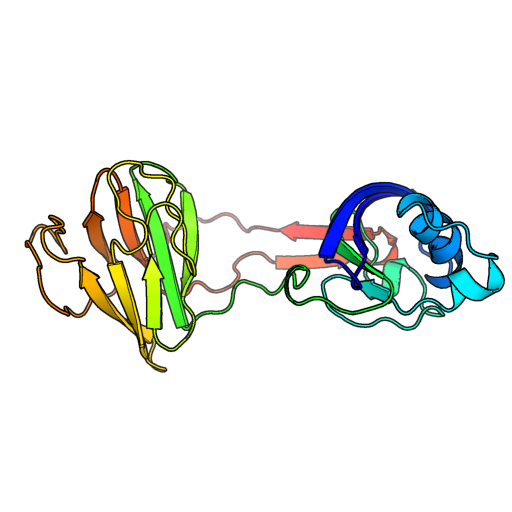3 1.00 97.69 140 ASP A N 1
ATOM 1011 C CA . ASP A 1 140 ? -0.173 4.493 18.658 1.00 97.69 140 ASP A CA 1
ATOM 1012 C C . ASP A 1 140 ? 0.370 3.070 18.729 1.00 97.69 140 ASP A C 1
ATOM 1014 O O . ASP A 1 140 ? -0.225 2.187 19.352 1.00 97.69 140 ASP A O 1
ATOM 1018 N N . VAL A 1 141 ? 1.501 2.843 18.064 1.00 95.88 141 VAL A N 1
ATOM 1019 C CA . VAL A 1 141 ? 2.078 1.512 17.888 1.00 95.88 141 VAL A CA 1
ATOM 1020 C C . VAL A 1 141 ? 3.503 1.452 18.420 1.00 95.88 141 VAL A C 1
ATOM 1022 O O . VAL A 1 141 ? 4.383 2.225 18.026 1.00 95.88 1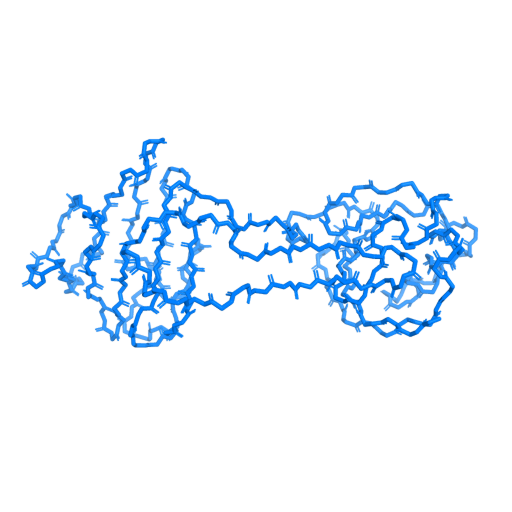41 VAL A O 1
ATOM 1025 N N . THR A 1 142 ? 3.751 0.493 19.301 1.00 94.38 142 THR A N 1
ATOM 1026 C CA . THR A 1 142 ? 5.032 0.307 19.990 1.00 94.38 142 THR A CA 1
ATOM 1027 C C . THR A 1 142 ? 5.906 -0.776 19.328 1.00 94.38 142 THR A C 1
ATOM 1029 O O . THR A 1 142 ? 5.404 -1.595 18.557 1.00 94.38 142 THR A O 1
ATOM 1032 N N . PRO A 1 143 ? 7.228 -0.825 19.613 1.00 91.25 143 PRO A N 1
ATOM 1033 C CA . PRO A 1 143 ? 8.166 -1.808 19.038 1.00 91.25 143 PRO A CA 1
ATOM 1034 C C . PRO A 1 143 ? 7.804 -3.286 19.203 1.00 91.25 143 PRO A C 1
ATOM 1036 O O . PRO A 1 143 ? 8.187 -4.102 18.369 1.00 91.25 143 PRO A O 1
ATOM 1039 N N . ASP A 1 144 ? 7.082 -3.631 20.261 1.00 90.44 144 ASP A N 1
ATOM 1040 C CA . ASP A 1 144 ? 6.569 -4.973 20.547 1.00 90.44 144 ASP A CA 1
ATOM 1041 C C . ASP A 1 144 ? 5.256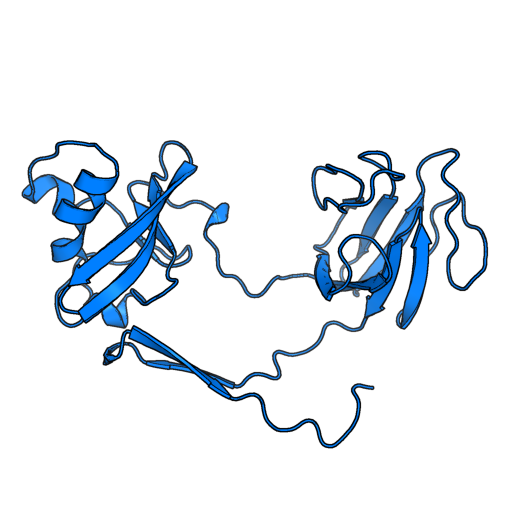 -5.295 19.806 1.00 90.44 144 ASP A C 1
ATOM 1043 O O . ASP A 1 144 ? 4.733 -6.400 19.932 1.00 90.44 144 ASP A O 1
ATOM 1047 N N . GLY A 1 145 ? 4.738 -4.362 19.000 1.00 89.38 145 GLY A N 1
ATOM 1048 C CA . GLY A 1 145 ? 3.533 -4.541 18.193 1.00 89.38 145 GLY A CA 1
ATOM 1049 C C . GLY A 1 145 ? 2.229 -4.301 18.953 1.00 89.38 145 GLY A C 1
ATOM 1050 O O . GLY A 1 145 ? 1.160 -4.625 18.422 1.00 89.38 145 GLY A O 1
ATOM 1051 N N . THR A 1 146 ? 2.290 -3.756 20.172 1.00 94.56 146 THR A N 1
ATOM 1052 C CA . THR A 1 146 ? 1.109 -3.282 20.905 1.00 94.56 146 THR A CA 1
ATOM 1053 C C . THR A 1 146 ? 0.512 -2.086 20.168 1.00 94.56 146 THR A C 1
ATOM 1055 O O . THR A 1 146 ? 1.237 -1.238 19.648 1.00 94.56 146 THR A O 1
ATOM 1058 N N . VAL A 1 147 ? -0.816 -2.069 20.059 1.00 97.31 147 VAL A N 1
ATOM 1059 C CA . VAL A 1 147 ? -1.573 -1.031 19.354 1.00 97.31 147 VAL A CA 1
ATOM 1060 C C . VAL A 1 147 ? -2.553 -0.436 20.344 1.00 97.31 147 VAL A C 1
ATOM 1062 O O . VAL A 1 147 ? -3.385 -1.160 20.883 1.00 97.31 147 VAL A O 1
ATOM 1065 N N . THR A 1 148 ? -2.477 0.870 20.543 1.00 98.38 148 THR A N 1
ATOM 1066 C CA . THR A 1 148 ? -3.483 1.646 21.265 1.00 98.38 148 THR A CA 1
ATOM 1067 C C . THR A 1 148 ? -4.285 2.440 20.249 1.00 98.38 148 THR A C 1
ATOM 1069 O O . THR A 1 148 ? -3.709 3.049 19.350 1.00 98.38 148 THR A O 1
ATOM 1072 N N . VAL A 1 149 ? -5.608 2.420 20.368 1.00 98.44 149 VAL A N 1
ATOM 1073 C CA . VAL A 1 149 ? -6.516 3.189 19.518 1.00 98.44 149 VAL A CA 1
ATOM 1074 C C . VAL A 1 149 ? -7.196 4.273 20.339 1.00 98.44 149 VAL A C 1
ATOM 1076 O O . VAL A 1 149 ? -7.671 4.024 21.444 1.00 98.44 149 VAL A O 1
ATOM 1079 N N . THR A 1 150 ? -7.242 5.480 19.786 1.00 98.69 150 THR A N 1
ATOM 1080 C CA . THR A 1 150 ? -7.959 6.621 20.355 1.00 98.69 150 THR A CA 1
ATOM 1081 C C . THR A 1 150 ? -8.977 7.118 19.331 1.00 98.69 150 THR A C 1
ATOM 1083 O O . THR A 1 150 ? -8.565 7.604 18.273 1.00 98.69 150 THR A O 1
ATOM 1086 N N . PRO A 1 151 ? -10.285 6.996 19.598 1.00 98.44 151 PRO A N 1
ATOM 1087 C CA . PRO A 1 151 ? -11.319 7.573 18.746 1.00 98.44 151 PRO A CA 1
ATOM 1088 C C . PRO A 1 151 ? -11.319 9.103 18.765 1.00 98.44 151 PRO A C 1
ATOM 1090 O O . PRO A 1 151 ? -10.975 9.723 19.772 1.00 98.44 151 PRO A O 1
ATOM 1093 N N . ALA A 1 152 ? -11.760 9.715 17.668 1.00 97.75 152 ALA A N 1
ATOM 1094 C CA . ALA A 1 152 ? -12.094 11.133 17.638 1.00 97.75 152 ALA A CA 1
ATOM 1095 C C . ALA A 1 152 ? -13.237 11.458 18.615 1.00 97.75 152 ALA A C 1
ATOM 1097 O O . ALA A 1 152 ? -14.132 10.644 18.859 1.00 97.75 152 ALA A O 1
ATOM 1098 N N . GLU A 1 153 ? -13.242 12.680 19.147 1.00 95.56 153 GLU A N 1
ATOM 1099 C CA . GLU A 1 153 ? -14.287 13.130 20.068 1.00 95.56 153 GLU A CA 1
ATOM 1100 C C . GLU A 1 153 ? -15.680 13.034 19.419 1.00 95.56 153 GLU A C 1
ATOM 1102 O O . GLU A 1 153 ? -15.913 13.527 18.314 1.00 95.56 153 GLU A O 1
ATOM 1107 N N . GLY A 1 154 ? -16.621 12.393 20.118 1.00 94.19 154 GLY A N 1
ATOM 1108 C CA . GLY A 1 154 ? -17.998 12.215 19.648 1.00 94.19 154 GLY A CA 1
ATOM 1109 C C . GLY A 1 154 ? -18.184 11.139 18.573 1.00 94.19 154 GLY A C 1
ATOM 1110 O O . GLY A 1 154 ? -19.301 10.984 18.074 1.00 94.19 154 GLY A O 1
ATOM 1111 N N . LEU A 1 155 ? -17.135 10.391 18.217 1.00 97.06 155 LEU A N 1
ATOM 1112 C CA . LEU A 1 155 ? -17.231 9.262 17.299 1.00 97.06 155 LEU A CA 1
ATOM 1113 C C . LEU A 1 155 ? -17.529 7.968 18.061 1.00 97.06 155 LEU A C 1
ATOM 1115 O O . LEU A 1 155 ? -16.662 7.432 18.750 1.00 97.06 155 LEU A O 1
ATOM 1119 N N . THR A 1 156 ? -18.733 7.425 17.877 1.00 97.69 156 THR A N 1
ATOM 1120 C CA . THR A 1 156 ? -19.086 6.101 18.403 1.00 97.69 156 THR A CA 1
ATOM 1121 C C . THR A 1 156 ? -18.150 5.045 17.824 1.00 97.69 156 THR A C 1
ATOM 1123 O O . THR A 1 156 ? -18.114 4.833 16.608 1.00 97.69 156 THR A O 1
ATOM 1126 N N . THR A 1 157 ? -17.393 4.410 18.713 1.00 98.50 157 THR A N 1
ATOM 1127 C CA . THR A 1 157 ? -16.407 3.383 18.386 1.00 98.50 157 THR A CA 1
ATOM 1128 C C . THR A 1 157 ? -16.514 2.273 19.416 1.00 98.50 157 THR A C 1
ATOM 1130 O O . THR A 1 157 ? -16.502 2.550 20.612 1.00 98.50 157 THR A O 1
ATOM 1133 N N . GLU A 1 158 ? -16.603 1.029 18.964 1.00 98.56 158 GLU A N 1
ATOM 1134 C CA . GLU A 1 158 ? -16.709 -0.137 19.844 1.00 98.56 158 GLU A CA 1
ATOM 1135 C C . GLU A 1 158 ? -15.521 -1.072 19.611 1.00 98.56 158 GLU A C 1
ATOM 1137 O O . GLU A 1 158 ? -15.154 -1.343 18.467 1.00 98.56 158 GLU A O 1
ATOM 1142 N N . LEU A 1 159 ? -14.919 -1.571 20.686 1.00 98.44 159 LEU A N 1
ATOM 1143 C CA . LEU A 1 159 ? -13.862 -2.578 20.676 1.00 98.44 159 LEU A CA 1
ATOM 1144 C C . LEU A 1 159 ? -14.403 -3.833 21.368 1.00 98.44 159 LEU A C 1
ATOM 1146 O O . LEU A 1 159 ? -14.722 -3.775 22.548 1.00 98.44 159 LEU A O 1
ATOM 1150 N N . GLU A 1 160 ? -14.520 -4.954 20.648 1.00 96.75 160 GLU A N 1
ATOM 1151 C CA . GLU A 1 160 ? -15.169 -6.183 21.160 1.00 96.75 160 GLU A CA 1
ATOM 1152 C C . GLU A 1 160 ? -16.566 -5.928 21.767 1.00 96.75 160 GLU A C 1
ATOM 1154 O O . GLU A 1 160 ? -16.883 -6.419 22.848 1.00 96.75 160 GLU A O 1
ATOM 1159 N N . ASP A 1 161 ? -17.397 -5.147 21.070 1.00 94.62 161 ASP A N 1
ATOM 1160 C CA . ASP A 1 161 ? -18.745 -4.740 21.504 1.00 94.62 161 ASP A CA 1
ATOM 1161 C C . ASP A 1 161 ? -18.781 -3.825 22.757 1.00 94.62 161 ASP A C 1
ATOM 1163 O O . ASP A 1 161 ? -19.855 -3.562 23.305 1.00 94.62 161 ASP A O 1
ATOM 1167 N N . GLU A 1 162 ? -17.636 -3.299 23.211 1.00 97.69 162 GLU A N 1
ATOM 1168 C CA . GLU A 1 162 ? -17.550 -2.297 24.282 1.00 97.69 162 GLU A CA 1
ATOM 1169 C C . GLU A 1 162 ? -17.240 -0.906 23.709 1.00 97.69 162 GLU A C 1
ATOM 1171 O O . GLU A 1 162 ? -16.240 -0.713 23.019 1.00 97.69 162 GLU A O 1
ATOM 1176 N N . GLU A 1 163 ? -18.090 0.085 23.994 1.00 97.81 163 GLU A N 1
ATOM 1177 C CA . GLU A 1 163 ? -17.872 1.464 23.540 1.00 97.81 163 GLU A CA 1
ATOM 1178 C C . GLU A 1 163 ? -16.627 2.073 24.202 1.00 97.81 163 GLU A C 1
ATOM 1180 O O . GLU A 1 163 ? -16.488 2.072 25.428 1.00 97.81 163 GLU A O 1
ATOM 1185 N N . ILE A 1 164 ? -15.740 2.634 23.380 1.00 98.19 164 ILE A N 1
ATOM 1186 C CA . ILE A 1 164 ? -14.524 3.323 23.809 1.00 98.19 164 ILE A CA 1
ATOM 1187 C C . ILE A 1 164 ? -14.561 4.786 23.365 1.00 98.19 164 ILE A C 1
ATOM 1189 O O . ILE A 1 164 ? -14.988 5.117 22.261 1.00 98.19 164 ILE A O 1
ATOM 1193 N N . SER A 1 165 ? -14.070 5.678 24.223 1.00 97.06 165 SER A N 1
ATOM 1194 C CA . SER A 1 165 ? -13.946 7.114 23.927 1.00 97.06 165 SER A CA 1
ATOM 1195 C C . SER A 1 165 ? -12.568 7.685 24.263 1.00 97.06 165 SER A C 1
ATOM 1197 O O . SER A 1 165 ? -12.306 8.860 24.027 1.00 97.06 165 SER A O 1
ATOM 1199 N N . GLU A 1 166 ? -11.698 6.873 24.858 1.00 97.12 166 GLU A N 1
ATOM 1200 C CA . GLU A 1 166 ? -10.344 7.238 25.258 1.00 97.12 166 GLU A CA 1
ATOM 1201 C C . GLU A 1 166 ? -9.331 6.236 24.701 1.00 97.12 166 GLU A C 1
ATOM 1203 O O . GLU A 1 166 ? -9.696 5.202 24.133 1.00 97.12 166 GLU A O 1
ATOM 1208 N N . ALA A 1 167 ? -8.048 6.558 24.856 1.00 98.19 167 ALA A N 1
ATOM 1209 C CA . ALA A 1 167 ? -6.956 5.708 24.412 1.00 98.19 167 ALA A CA 1
ATOM 1210 C C . ALA A 1 167 ? -7.055 4.319 25.060 1.00 98.19 167 ALA A C 1
ATOM 1212 O O . ALA A 1 167 ? -6.861 4.171 26.266 1.00 98.19 167 ALA A O 1
ATOM 1213 N N . THR A 1 168 ? -7.339 3.308 24.244 1.00 98.62 168 THR A N 1
ATOM 1214 C CA . THR A 1 168 ? -7.583 1.935 24.694 1.00 98.62 168 THR A CA 1
ATOM 1215 C C . THR A 1 168 ? -6.670 0.975 23.947 1.00 98.62 168 THR A C 1
ATOM 1217 O O . THR A 1 168 ? -6.505 1.074 22.729 1.00 98.62 168 THR A O 1
ATOM 1220 N N . GLU A 1 169 ? -6.036 0.049 24.667 1.00 98.19 169 GLU A N 1
ATOM 1221 C CA . GLU A 1 169 ? -5.243 -1.004 24.034 1.00 98.19 169 GLU A CA 1
ATOM 1222 C C . GLU A 1 169 ? -6.162 -1.891 23.188 1.00 98.19 169 GLU A C 1
ATOM 1224 O O . GLU A 1 169 ? -7.186 -2.362 23.670 1.00 98.19 169 GLU A O 1
ATOM 1229 N N . TRP A 1 170 ? -5.786 -2.136 21.935 1.00 97.94 170 TRP A N 1
ATOM 1230 C CA . TRP A 1 170 ? -6.516 -2.988 21.006 1.00 97.94 170 TRP A CA 1
ATOM 1231 C C . TRP A 1 170 ? -5.902 -4.392 21.006 1.00 97.94 170 TRP A C 1
ATOM 1233 O O . TRP A 1 170 ? -4.831 -4.576 20.421 1.00 97.94 170 TRP A O 1
ATOM 1243 N N . PRO A 1 171 ? -6.542 -5.418 21.599 1.00 96.56 171 PRO A N 1
ATOM 1244 C CA . PRO A 1 171 ? -5.979 -6.763 21.698 1.00 96.56 171 PRO A CA 1
ATOM 1245 C C . PRO A 1 171 ? -5.822 -7.467 20.347 1.00 96.56 171 PRO A C 1
ATOM 1247 O O . PRO A 1 171 ? -6.501 -7.174 19.365 1.00 96.56 171 PRO A O 1
ATOM 1250 N N . LEU A 1 172 ? -4.902 -8.428 20.282 1.00 94.38 172 LEU A N 1
ATOM 1251 C CA . LEU A 1 172 ? -4.699 -9.233 19.082 1.00 94.38 172 LEU A CA 1
ATOM 1252 C C . LEU A 1 172 ? -5.921 -10.127 18.840 1.00 94.38 172 LEU A C 1
ATOM 1254 O O . LEU A 1 172 ? -6.358 -10.823 19.750 1.00 94.38 172 LEU A O 1
ATOM 1258 N N . GLY A 1 173 ? -6.436 -10.141 17.611 1.00 94.06 173 GLY A N 1
ATOM 1259 C CA . GLY A 1 173 ? -7.639 -10.885 17.235 1.00 94.06 173 GLY A CA 1
ATOM 1260 C C . GLY A 1 173 ? -8.946 -10.129 17.476 1.00 94.06 173 GLY A C 1
ATOM 1261 O O . GLY A 1 173 ? -9.972 -10.574 16.970 1.00 94.06 173 GLY A O 1
ATOM 1262 N N . ALA A 1 174 ? -8.903 -8.994 18.181 1.00 97.12 174 ALA A N 1
ATOM 1263 C CA . ALA A 1 174 ? -10.084 -8.198 18.482 1.00 97.12 174 ALA A CA 1
ATOM 1264 C C . ALA A 1 174 ? -10.543 -7.336 17.295 1.00 97.12 174 ALA A C 1
ATOM 1266 O O . ALA A 1 174 ? -9.736 -6.893 16.459 1.00 97.12 174 ALA A O 1
ATOM 1267 N N . TYR A 1 175 ? -11.840 -7.058 17.269 1.00 98.25 175 TYR A N 1
ATOM 1268 C CA . TYR A 1 175 ? -12.546 -6.263 16.281 1.00 98.25 175 TYR A CA 1
ATOM 1269 C C . TYR A 1 175 ? -12.858 -4.868 16.818 1.00 98.25 175 TYR A C 1
ATOM 1271 O O . TYR A 1 175 ? -13.312 -4.706 17.947 1.00 98.25 175 TYR A O 1
ATOM 1279 N N . LEU A 1 176 ? -12.640 -3.868 15.968 1.00 98.50 176 LEU A N 1
ATOM 1280 C CA . LEU A 1 176 ? -13.020 -2.483 16.201 1.00 98.50 176 LEU A CA 1
ATOM 1281 C C . LEU A 1 176 ? -14.100 -2.088 15.193 1.00 98.50 176 LEU A C 1
ATOM 1283 O O . LEU A 1 176 ? -13.900 -2.217 13.980 1.00 98.50 176 LEU A O 1
ATOM 1287 N N . PHE A 1 177 ? -15.217 -1.582 15.691 1.00 98.50 177 PHE A N 1
ATOM 1288 C CA . PHE A 1 177 ? -16.343 -1.090 14.912 1.00 98.50 177 PHE A CA 1
ATOM 1289 C C . PHE A 1 177 ? -16.321 0.434 14.927 1.00 98.50 177 PHE A C 1
ATOM 1291 O O . PHE A 1 177 ? -16.304 1.050 15.990 1.00 98.50 177 PHE A O 1
ATOM 1298 N N . VAL A 1 178 ? -16.306 1.049 13.745 1.00 97.94 178 VAL A N 1
ATOM 1299 C CA . VAL A 1 178 ? -16.304 2.508 13.602 1.00 97.94 178 VAL A CA 1
ATOM 1300 C C . VAL A 1 178 ? -17.000 2.903 12.299 1.00 97.94 178 VAL A C 1
ATOM 1302 O O . VAL A 1 178 ? -16.654 2.418 11.220 1.00 97.94 178 VAL A O 1
ATOM 1305 N N . GLY A 1 179 ? -18.009 3.774 12.371 1.00 96.75 179 GLY A N 1
ATOM 1306 C CA . GLY A 1 179 ? -18.834 4.100 11.200 1.00 96.75 179 GLY A CA 1
ATOM 1307 C C . GLY A 1 179 ? -19.573 2.869 10.650 1.00 96.75 179 GLY A C 1
ATOM 1308 O O . GLY A 1 179 ? -20.308 2.212 11.378 1.00 96.75 179 GLY A O 1
ATOM 1309 N N . ASP A 1 180 ? -19.400 2.572 9.360 1.00 97.50 180 ASP A N 1
ATOM 1310 C CA . ASP A 1 180 ? -19.839 1.326 8.707 1.00 97.50 180 ASP A CA 1
ATOM 1311 C C . ASP A 1 180 ? -18.697 0.298 8.570 1.00 97.50 180 ASP A C 1
ATOM 1313 O O . ASP A 1 180 ? -18.873 -0.753 7.947 1.00 97.50 180 ASP A O 1
ATOM 1317 N N . THR A 1 181 ? -17.515 0.598 9.107 1.00 97.50 181 THR A N 1
ATOM 1318 C CA . THR A 1 181 ? -16.293 -0.186 8.934 1.00 97.50 181 THR A CA 1
ATOM 1319 C C . THR A 1 181 ? -16.025 -1.072 10.144 1.00 97.50 181 THR A C 1
ATOM 1321 O O . THR A 1 181 ? -16.085 -0.626 11.287 1.00 97.50 181 THR A O 1
ATOM 1324 N N . VAL A 1 182 ? -15.654 -2.330 9.885 1.00 98.31 182 VAL A N 1
ATOM 1325 C CA . VAL A 1 182 ? -15.136 -3.236 10.918 1.00 98.31 182 VAL A CA 1
ATOM 1326 C C . VAL A 1 182 ? -13.686 -3.557 10.610 1.00 98.31 182 VAL A C 1
ATOM 1328 O O . VAL A 1 182 ? -13.359 -4.089 9.540 1.00 98.31 182 VAL A O 1
ATOM 1331 N N . LEU A 1 183 ? -12.818 -3.235 11.558 1.00 97.94 183 LEU A N 1
ATOM 1332 C CA . LEU A 1 183 ? -11.397 -3.517 11.510 1.00 97.94 183 LEU A CA 1
ATOM 1333 C C . LEU A 1 183 ? -11.070 -4.687 12.437 1.00 97.94 183 LEU A C 1
ATOM 1335 O O . LEU A 1 183 ? -11.661 -4.820 13.498 1.00 97.94 183 LEU A O 1
ATOM 1339 N N . ALA A 1 184 ? -10.100 -5.514 12.069 1.00 97.06 184 ALA A N 1
ATOM 1340 C CA . ALA A 1 184 ? -9.557 -6.553 12.937 1.00 97.06 184 ALA A CA 1
ATOM 1341 C C . ALA A 1 184 ? -8.055 -6.352 13.116 1.00 97.06 184 ALA A C 1
ATOM 1343 O O . ALA A 1 184 ? -7.335 -6.181 12.121 1.00 97.06 184 ALA A O 1
ATOM 1344 N N . ARG A 1 185 ? -7.571 -6.439 14.360 1.00 95.38 185 ARG A N 1
ATOM 1345 C CA . ARG A 1 185 ? -6.135 -6.552 14.629 1.00 95.38 185 ARG A CA 1
ATOM 1346 C C . ARG A 1 185 ? -5.711 -7.997 14.432 1.00 95.38 185 ARG A C 1
ATOM 1348 O O . ARG A 1 185 ? -6.197 -8.901 15.101 1.00 95.38 185 ARG A O 1
ATOM 1355 N N . THR A 1 186 ? -4.771 -8.223 13.529 1.00 90.00 186 THR A N 1
ATOM 1356 C CA . THR A 1 186 ? -4.268 -9.559 13.196 1.00 90.00 186 THR A CA 1
ATOM 1357 C C . THR A 1 186 ? -2.777 -9.665 13.461 1.00 90.00 186 THR A C 1
ATOM 1359 O O . THR A 1 186 ? -2.052 -8.668 13.439 1.00 90.00 186 THR A O 1
ATOM 1362 N N . ALA A 1 187 ? -2.313 -10.889 13.721 1.00 82.62 187 ALA A N 1
ATOM 1363 C CA . ALA A 1 187 ? -0.886 -11.143 13.840 1.00 82.62 187 ALA A CA 1
ATOM 1364 C C . ALA A 1 187 ? -0.210 -10.806 12.513 1.00 82.62 187 ALA A C 1
ATOM 1366 O O . ALA A 1 187 ? -0.760 -11.081 11.441 1.00 82.62 187 ALA A O 1
ATOM 1367 N N . LEU A 1 188 ? 0.989 -10.231 12.589 1.00 81.38 188 LEU A N 1
ATOM 1368 C CA . LEU A 1 188 ? 1.786 -9.974 11.403 1.00 81.38 188 LEU A CA 1
ATOM 1369 C C . LEU A 1 188 ? 2.082 -11.317 10.721 1.00 81.38 188 LEU A C 1
ATOM 1371 O O . LEU A 1 188 ? 2.849 -12.133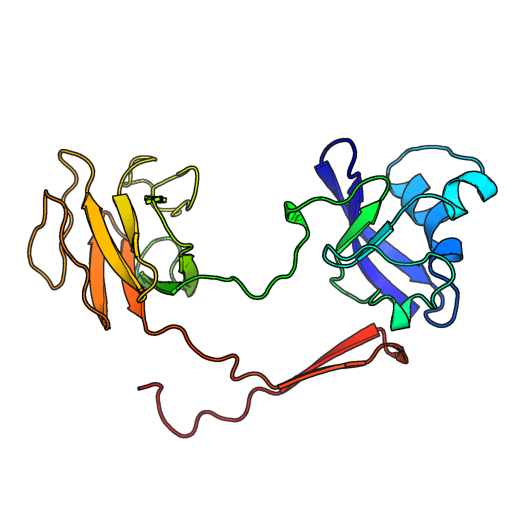 11.226 1.00 81.38 188 LEU A O 1
ATOM 1375 N N . GLY A 1 189 ? 1.423 -11.568 9.590 1.00 68.81 189 GLY A N 1
ATOM 1376 C CA . GLY A 1 189 ? 1.590 -12.818 8.863 1.00 68.81 189 GLY A CA 1
ATOM 1377 C C . GLY A 1 189 ? 2.944 -12.880 8.163 1.00 68.81 189 GLY A C 1
ATOM 1378 O O . GLY A 1 189 ? 3.390 -11.901 7.552 1.00 68.81 189 GLY A O 1
ATOM 1379 N N . GLU A 1 190 ? 3.576 -14.050 8.178 1.00 66.12 190 GLU A N 1
ATOM 1380 C CA . GLU A 1 190 ? 4.715 -14.317 7.303 1.00 66.12 190 GLU A CA 1
ATOM 1381 C C . GLU A 1 190 ? 4.264 -14.365 5.835 1.00 66.12 190 GLU A C 1
ATOM 1383 O O . GLU A 1 190 ? 3.110 -14.678 5.515 1.00 66.12 190 GLU A O 1
ATOM 1388 N N . SER A 1 191 ? 5.174 -14.045 4.912 1.00 65.56 191 SER A N 1
ATOM 1389 C CA . SER A 1 191 ? 4.906 -14.231 3.486 1.00 65.56 191 SER A CA 1
ATOM 1390 C C . SER A 1 191 ? 4.794 -15.724 3.188 1.00 65.56 191 SER A C 1
ATOM 1392 O O . SER A 1 191 ? 5.795 -16.414 3.041 1.00 65.56 191 SER A O 1
ATOM 1394 N N . LEU A 1 192 ? 3.562 -16.219 3.078 1.00 65.62 192 LEU A N 1
ATOM 1395 C CA . LEU A 1 192 ? 3.275 -17.623 2.758 1.00 65.62 192 LEU A CA 1
ATOM 1396 C C . LEU A 1 192 ? 3.291 -17.920 1.249 1.00 65.62 192 LEU A C 1
ATOM 1398 O O . LEU A 1 192 ? 2.968 -19.033 0.839 1.00 65.62 192 LEU A O 1
ATOM 1402 N N . ALA A 1 193 ? 3.572 -16.914 0.419 1.00 73.88 193 ALA A N 1
ATOM 1403 C CA . ALA A 1 193 ? 3.804 -17.114 -1.002 1.00 73.88 193 ALA A CA 1
ATOM 1404 C C . ALA A 1 193 ? 5.294 -17.369 -1.226 1.00 73.88 193 ALA A C 1
ATOM 1406 O O . ALA A 1 193 ? 6.135 -16.576 -0.795 1.00 73.88 193 ALA A O 1
ATOM 1407 N N . GLU A 1 194 ? 5.603 -18.448 -1.934 1.00 79.25 194 GLU A N 1
ATOM 1408 C CA . GLU A 1 194 ? 6.918 -18.623 -2.527 1.00 79.25 194 GLU A CA 1
ATOM 1409 C C . GLU A 1 194 ? 6.957 -17.763 -3.785 1.00 79.25 194 GLU A C 1
ATOM 1411 O O . GLU A 1 194 ? 6.134 -17.929 -4.686 1.00 79.25 194 GLU A O 1
ATOM 1416 N N . VAL A 1 195 ? 7.867 -16.795 -3.809 1.00 82.25 195 VAL A N 1
ATOM 1417 C CA . VAL A 1 195 ? 7.997 -15.832 -4.898 1.00 82.25 195 VAL A CA 1
ATOM 1418 C C . VAL A 1 195 ? 9.384 -15.992 -5.495 1.00 82.25 195 VAL A C 1
ATOM 1420 O O . VAL A 1 195 ? 10.386 -15.823 -4.804 1.00 82.25 195 VAL A O 1
ATOM 1423 N N . THR A 1 196 ? 9.451 -16.322 -6.780 1.00 85.06 196 THR A N 1
ATOM 1424 C CA . THR A 1 196 ? 10.711 -16.476 -7.510 1.00 85.06 196 THR A CA 1
ATOM 1425 C C . THR A 1 196 ? 10.742 -15.492 -8.666 1.00 85.06 196 THR A C 1
ATOM 1427 O O . THR A 1 196 ? 9.933 -15.556 -9.590 1.00 85.06 196 THR A O 1
ATOM 1430 N N . ALA A 1 197 ? 11.693 -14.562 -8.625 1.00 83.62 197 ALA A N 1
ATOM 1431 C CA . ALA A 1 197 ? 11.965 -13.710 -9.771 1.00 83.62 197 ALA A CA 1
ATOM 1432 C C . ALA A 1 197 ? 12.642 -14.537 -10.871 1.00 83.62 197 ALA A C 1
ATOM 1434 O O . ALA A 1 197 ? 13.599 -15.265 -10.600 1.00 83.62 197 ALA A O 1
ATOM 1435 N N . LYS A 1 198 ? 12.181 -14.381 -12.113 1.00 86.50 198 LYS A N 1
ATOM 1436 C CA . LYS A 1 198 ? 12.816 -14.947 -13.306 1.00 86.50 198 LYS A CA 1
ATOM 1437 C C . LYS A 1 198 ? 13.290 -13.818 -14.224 1.00 86.50 198 LYS A C 1
ATOM 1439 O O . LYS A 1 198 ? 12.561 -13.434 -15.138 1.00 86.50 198 LYS A O 1
ATOM 1444 N N . PRO A 1 199 ? 14.503 -13.278 -13.997 1.00 83.12 199 PRO A N 1
ATOM 1445 C CA . PRO A 1 199 ? 15.041 -12.135 -14.739 1.00 83.12 199 PRO A CA 1
ATOM 1446 C C . PRO A 1 199 ? 14.984 -12.290 -16.262 1.00 83.12 199 PRO A C 1
ATOM 1448 O O . PRO A 1 199 ? 14.522 -11.390 -16.955 1.00 83.12 199 PRO A O 1
ATOM 1451 N N . ALA A 1 200 ? 15.382 -13.456 -16.780 1.00 80.69 200 ALA A N 1
ATOM 1452 C CA . ALA A 1 200 ? 15.418 -13.731 -18.220 1.00 80.69 200 ALA A CA 1
ATOM 1453 C C . ALA A 1 200 ? 14.027 -13.751 -18.879 1.00 80.69 200 ALA A C 1
ATOM 1455 O O . ALA A 1 200 ? 13.900 -13.493 -20.072 1.00 80.69 200 ALA A O 1
ATOM 1456 N N . GLU A 1 201 ? 12.987 -14.051 -18.101 1.00 82.38 201 GLU A N 1
ATOM 1457 C CA . GLU A 1 201 ? 11.596 -14.086 -18.558 1.00 82.38 201 GLU A CA 1
ATOM 1458 C C . GLU A 1 201 ? 10.842 -12.796 -18.185 1.00 82.38 201 GLU A C 1
ATOM 1460 O O . GLU A 1 201 ? 9.704 -12.619 -18.607 1.00 82.38 201 GLU A O 1
ATOM 1465 N N . ALA A 1 202 ? 11.453 -11.894 -17.399 1.00 81.06 202 ALA A N 1
ATOM 1466 C CA . ALA A 1 202 ? 10.835 -10.683 -16.847 1.00 81.06 202 ALA A CA 1
ATOM 1467 C C . ALA A 1 202 ? 9.443 -10.933 -16.244 1.00 81.06 202 ALA A C 1
ATOM 1469 O O . ALA A 1 202 ? 8.485 -10.168 -16.430 1.00 81.06 202 ALA A O 1
ATOM 1470 N N . VAL A 1 203 ? 9.358 -12.017 -15.477 1.00 82.25 203 VAL A N 1
ATOM 1471 C CA . VAL A 1 203 ? 8.186 -12.400 -14.695 1.00 82.25 203 VAL A CA 1
ATOM 1472 C C . VAL A 1 203 ? 8.584 -12.711 -13.260 1.00 82.25 203 VAL A C 1
ATOM 1474 O O . VAL A 1 203 ? 9.753 -12.924 -12.925 1.00 82.25 203 VAL A O 1
ATOM 1477 N N . VAL A 1 204 ? 7.573 -12.708 -12.402 1.00 83.38 204 VAL A N 1
ATOM 1478 C CA . VAL A 1 204 ? 7.663 -13.199 -11.035 1.00 83.38 204 VAL A CA 1
ATOM 1479 C C . VAL A 1 204 ? 6.723 -14.383 -10.945 1.00 83.38 204 VAL A C 1
ATOM 1481 O O . VAL A 1 204 ? 5.506 -14.219 -11.043 1.00 83.38 204 VAL A O 1
ATOM 1484 N N . ASP A 1 205 ? 7.302 -15.562 -10.768 1.00 85.69 205 ASP A N 1
ATOM 1485 C CA . ASP A 1 205 ? 6.528 -16.742 -10.440 1.00 85.69 205 ASP A CA 1
ATOM 1486 C C . ASP A 1 205 ? 6.115 -16.640 -8.981 1.00 85.69 205 ASP A C 1
ATOM 1488 O O . ASP A 1 205 ? 6.908 -16.274 -8.108 1.00 85.69 205 ASP A O 1
ATOM 1492 N N . TYR A 1 206 ? 4.858 -16.966 -8.718 1.00 84.81 206 TYR A N 1
ATOM 1493 C CA . TYR A 1 206 ? 4.366 -17.099 -7.364 1.00 84.81 206 TYR A CA 1
ATOM 1494 C C . TYR A 1 206 ? 3.667 -18.441 -7.226 1.00 84.81 206 TYR A C 1
ATOM 1496 O O . TYR A 1 206 ? 2.842 -18.830 -8.054 1.00 84.81 206 TYR A O 1
ATOM 1504 N N . ASN A 1 207 ? 3.987 -19.140 -6.149 1.00 81.88 207 ASN A N 1
ATOM 1505 C CA . ASN A 1 207 ? 3.255 -20.308 -5.719 1.00 81.88 207 ASN A CA 1
ATOM 1506 C C . ASN A 1 207 ? 2.651 -20.013 -4.351 1.00 81.88 207 ASN A C 1
ATOM 1508 O O . ASN A 1 207 ? 3.331 -19.559 -3.429 1.00 81.88 207 ASN A O 1
ATOM 1512 N N . ARG A 1 208 ? 1.353 -20.269 -4.216 1.00 79.19 208 ARG A N 1
ATOM 1513 C CA . ARG A 1 208 ? 0.657 -20.192 -2.936 1.00 79.19 208 ARG A CA 1
ATOM 1514 C C . ARG A 1 208 ? 0.188 -21.603 -2.598 1.00 79.19 208 ARG A C 1
ATOM 1516 O O . ARG A 1 208 ? -0.865 -22.001 -3.101 1.00 79.19 208 ARG A O 1
ATOM 1523 N N . PRO A 1 209 ? 0.953 -22.357 -1.787 1.00 74.00 209 PRO A N 1
ATOM 1524 C CA . PRO A 1 209 ? 0.586 -23.714 -1.417 1.00 74.00 209 PRO A CA 1
ATOM 1525 C C . PRO A 1 209 ? -0.860 -23.787 -0.899 1.00 74.00 209 PRO A C 1
ATOM 1527 O O . PRO A 1 209 ? -1.321 -22.846 -0.237 1.00 74.00 209 PRO A O 1
ATOM 1530 N N . PRO A 1 210 ? -1.594 -24.879 -1.186 1.00 75.31 210 PRO A N 1
ATOM 1531 C CA . PRO A 1 210 ? -2.957 -25.049 -0.704 1.00 75.31 210 PRO A CA 1
ATOM 1532 C C . PRO A 1 210 ? -3.009 -24.918 0.820 1.00 75.31 210 PRO A C 1
ATOM 1534 O O . PRO A 1 210 ? -2.250 -25.567 1.540 1.00 75.31 210 PRO A O 1
ATOM 1537 N N . ARG A 1 211 ? -3.932 -24.097 1.325 1.00 69.19 211 ARG A N 1
ATOM 1538 C CA . ARG A 1 211 ? -4.174 -23.976 2.765 1.00 69.19 211 ARG A CA 1
ATOM 1539 C C . ARG A 1 211 ? -5.086 -25.116 3.202 1.00 69.19 211 ARG A C 1
ATOM 1541 O O . ARG A 1 211 ? -6.298 -25.028 3.042 1.00 69.19 211 ARG A O 1
ATOM 1548 N N . ILE A 1 212 ? -4.487 -26.200 3.691 1.00 70.44 212 ILE A N 1
ATOM 1549 C CA . ILE A 1 212 ? -5.222 -27.380 4.178 1.00 70.44 212 ILE A CA 1
ATOM 1550 C C . ILE A 1 212 ? -5.888 -27.091 5.534 1.00 70.44 212 ILE A C 1
ATOM 1552 O O . ILE A 1 212 ? -6.957 -27.625 5.814 1.00 70.44 212 ILE A O 1
ATOM 1556 N N . ALA A 1 213 ? -5.299 -26.209 6.345 1.00 61.28 213 ALA A N 1
ATOM 1557 C CA . ALA A 1 213 ? -5.891 -25.715 7.584 1.00 61.28 213 ALA A CA 1
ATOM 1558 C C . ALA A 1 213 ? -6.305 -24.236 7.442 1.00 61.28 213 ALA A C 1
ATOM 1560 O O . ALA A 1 213 ? -5.625 -23.481 6.732 1.00 61.28 213 ALA A O 1
ATOM 1561 N N . PRO A 1 214 ? -7.397 -23.804 8.102 1.00 53.78 214 PRO A N 1
ATOM 1562 C CA . PRO A 1 214 ? -7.692 -22.384 8.251 1.00 53.78 214 PRO A CA 1
ATOM 1563 C C . PRO A 1 214 ? -6.533 -21.673 8.977 1.00 53.78 214 PRO A C 1
ATOM 1565 O O . PRO A 1 214 ? -5.812 -22.317 9.744 1.00 53.78 214 PRO A O 1
ATOM 1568 N N . PRO A 1 215 ? -6.304 -20.374 8.702 1.00 52.19 215 PRO A N 1
ATOM 1569 C CA . PRO A 1 215 ? -5.324 -19.599 9.458 1.00 52.19 215 PRO A CA 1
ATOM 1570 C C . PRO A 1 215 ? -5.670 -19.643 10.961 1.00 52.19 215 PRO A C 1
ATOM 1572 O O . PRO A 1 215 ? -6.864 -19.673 11.274 1.00 52.19 215 PRO A O 1
ATOM 1575 N N . PRO A 1 216 ? -4.659 -19.702 11.850 1.00 50.59 216 PRO A N 1
ATOM 1576 C CA . PRO A 1 216 ? -4.873 -19.653 13.294 1.00 50.59 216 PRO A CA 1
ATOM 1577 C C . PRO A 1 216 ? -5.516 -18.333 13.726 1.00 50.59 216 PRO A C 1
ATOM 1579 O O . PRO A 1 216 ? -5.311 -17.314 13.020 1.00 50.59 216 PRO A O 1
#

Organism: NCBI:txid402297

Radius of gyration: 21.63 Å; Cα contacts (8 Å, |Δi|>4): 507; chains: 1; bounding box: 45×43×52 Å

Sequence (216 aa):
MRLSLTLVDGRNDRAIDALVDGDLAAPVADLLPALTSLLGEPMHPEFAARVPVWVDGRRVDSATPAGEAGVRTGAVLALHEGTDRIVRAVPSGVAELRVVSGPGAGRVHRVPLGSSVVGNGGPDWSLPDLRLPPDALTLDVTPDGTVTVTPAEGLTTELEDEEISEATEWPLGAYLFVGDTVLARTALGESLAEVTAKPAEAVVDYNRPPRIAPPP

Mean predicted aligned error: 9.89 Å

Nearest PDB structures (foldseek):
  5djo-assembly1_A  TM=8.360E-01  e=2.131E-06  Mus musculus
  3mdb-assembly1_A  TM=7.988E-01  e=3.024E-06  Homo sapiens
  7rj3-assembly3_C  TM=8.722E-01  e=2.327E-05  Mycobacterium tuberculosis
  6uid-assembly1_A  TM=8.503E-01  e=3.710E-05  Pseudomonas aeruginosa
  8p5r-assembly1_H  TM=8.556E-01  e=5.580E-05  Mycolicibacterium smegmatis MC2 155

Secondary structure (DSSP, 8-state):
-EEEEEEEETTTTEEEEEEEE--TTSBHHHHHHHHHHHTT----HHHHTTS-EEETTEEE-TTSBTTTTT--TT-EEEESS--GGG--PPPP-SEEEEEEESTTTT-EEEE-SEEEEEETT-SSEE---TTS-TTSEEEEE-TT--EEEEEPTT--EEETTEE--S-EE--TT-EEEETTEEEEEE------SEEEEEGGGTEEEEE----SS---

Solvent-accessible surface area (backbone atoms only — not comparable to full-atom values): 11722 Å² total; per-residue (Å²): 88,81,32,47,29,38,41,28,41,34,88,77,72,50,70,46,82,44,79,45,78,47,62,45,81,40,34,37,26,77,50,29,38,61,54,43,45,73,74,70,47,94,65,60,55,79,61,32,37,65,52,48,39,17,41,43,52,41,79,49,66,43,79,38,29,22,9,77,55,54,50,29,56,73,30,33,37,24,35,72,34,74,48,84,90,44,45,74,60,75,82,62,47,55,32,25,41,30,28,76,35,46,52,58,48,81,44,78,43,46,41,52,75,44,77,44,36,30,15,30,76,14,89,72,37,62,40,74,34,90,75,36,49,37,60,34,30,40,36,42,27,43,96,87,33,52,38,31,40,27,44,31,90,93,44,76,29,26,50,74,88,40,80,46,75,53,80,37,78,56,56,82,71,38,41,39,40,43,70,70,30,30,36,31,33,41,76,70,73,74,84,72,55,51,73,44,79,36,36,93,74,29,46,70,50,72,46,70,73,84,75,88,60,81,83,132

pLDDT: mean 88.3, std 10.61, range [50.59, 98.69]